Protein AF-A0A965GVI3-F1 (afdb_monomer_lite)

pLDDT: mean 86.24, std 13.62, range [35.44, 97.12]

Radius of gyration: 27.3 Å; chains: 1; bounding box: 70×67×68 Å

Sequence (326 aa):
DLDKERQERFWHYLGGELKSREVLLSQQGVSSISESSTLKRMLVLADELPAIIASHPLALPTLEAIAARGRSLGVHLIATSQSLSGIPRALITNLTLRFAIGVTDPGDLISLVPTMRATSATGSRALAIWGSNTAWFDFPMIKELPNLDQEKGSPQKVLAWTDGLPVKVAFDNETLGIIDIPSEQRFEKFNISRMVGSSLLIVGASQSGKSFATQLLKQVQPDQLVLDCPTVNELELAFQSSQTVWCSMPSNVLLPLAIQRKFENIIYLRQSNFEQHLAAGLPKGSWTEKLTPGRGWYRGLAIQLARPRQIQHVNTEVNALQQLVR

Structure (mmCIF, N/CA/C/O backbone):
data_AF-A0A965GVI3-F1
#
_entry.id   AF-A0A965GVI3-F1
#
loop_
_atom_site.group_PDB
_atom_site.id
_atom_site.type_symbol
_atom_site.label_atom_id
_atom_site.label_alt_id
_atom_site.label_comp_id
_atom_site.label_asym_id
_atom_site.label_entity_id
_atom_site.label_seq_id
_atom_site.pdbx_PDB_ins_code
_atom_site.Cartn_x
_atom_site.Cartn_y
_atom_site.Cartn_z
_atom_site.occupancy
_atom_site.B_iso_or_equiv
_atom_site.auth_seq_id
_atom_site.auth_comp_id
_atom_site.auth_asym_id
_atom_site.auth_atom_id
_atom_site.pdbx_PDB_model_num
ATOM 1 N N . ASP A 1 1 ? 8.459 15.891 -4.622 1.00 46.09 1 ASP A N 1
ATOM 2 C CA . ASP A 1 1 ? 8.627 14.839 -3.610 1.00 46.09 1 ASP A CA 1
ATOM 3 C C . ASP A 1 1 ? 7.280 14.301 -3.180 1.00 46.09 1 ASP A C 1
ATOM 5 O O . ASP A 1 1 ? 6.423 15.079 -2.771 1.00 46.09 1 ASP A O 1
ATOM 9 N N . LEU A 1 2 ? 7.070 12.995 -3.328 1.00 58.69 2 LEU A N 1
ATOM 10 C CA . LEU A 1 2 ? 5.938 12.325 -2.692 1.00 58.69 2 LEU A CA 1
ATOM 11 C C . LEU A 1 2 ? 6.267 12.196 -1.201 1.00 58.69 2 LEU A C 1
ATOM 13 O O . LEU A 1 2 ? 7.362 11.747 -0.863 1.00 58.69 2 LEU A O 1
ATOM 17 N N . ASP A 1 3 ? 5.343 12.583 -0.319 1.00 68.38 3 ASP A N 1
ATOM 18 C CA . ASP A 1 3 ? 5.465 12.242 1.099 1.00 68.38 3 ASP A CA 1
ATOM 19 C C . ASP A 1 3 ? 5.533 10.705 1.275 1.00 68.38 3 ASP A C 1
ATOM 21 O O . ASP A 1 3 ? 5.141 9.941 0.388 1.00 68.38 3 ASP A O 1
ATOM 25 N N . LYS A 1 4 ? 6.084 10.227 2.398 1.00 68.81 4 LYS A N 1
ATOM 26 C CA . LYS A 1 4 ? 6.328 8.785 2.605 1.00 68.81 4 LYS A CA 1
ATOM 27 C C . LYS A 1 4 ? 5.055 7.934 2.481 1.00 68.81 4 LYS A C 1
ATOM 29 O O . LYS A 1 4 ? 5.112 6.836 1.939 1.00 68.81 4 LYS A O 1
ATOM 34 N N . GLU A 1 5 ? 3.915 8.455 2.940 1.00 71.31 5 GLU A N 1
ATOM 35 C CA . GLU A 1 5 ? 2.618 7.764 2.895 1.00 71.31 5 GLU A CA 1
ATOM 36 C C . GLU A 1 5 ? 2.125 7.610 1.444 1.00 71.31 5 GLU A C 1
ATOM 38 O O . GLU A 1 5 ? 1.694 6.530 1.035 1.00 71.31 5 GLU A O 1
ATOM 43 N N . ARG A 1 6 ? 2.276 8.652 0.615 1.00 78.56 6 ARG A N 1
ATOM 44 C CA . ARG A 1 6 ? 1.986 8.595 -0.825 1.00 78.56 6 ARG A CA 1
ATOM 45 C C . ARG A 1 6 ? 2.938 7.669 -1.572 1.00 78.56 6 ARG A C 1
ATOM 47 O O . ARG A 1 6 ? 2.499 7.029 -2.523 1.00 78.56 6 ARG A O 1
ATOM 54 N N . GLN A 1 7 ? 4.208 7.577 -1.170 1.00 83.56 7 GLN A N 1
ATOM 55 C CA . GLN A 1 7 ? 5.159 6.641 -1.786 1.00 83.56 7 GLN A CA 1
ATOM 56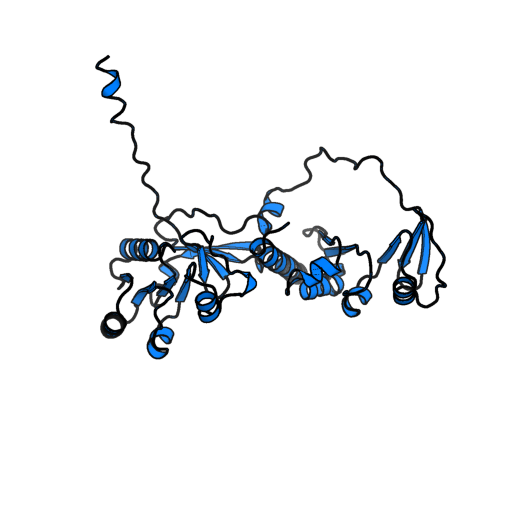 C C . GLN A 1 7 ? 4.744 5.185 -1.558 1.00 83.56 7 GLN A C 1
ATOM 58 O O . GLN A 1 7 ? 4.666 4.418 -2.516 1.00 83.56 7 GLN A O 1
ATOM 63 N N . GLU A 1 8 ? 4.434 4.804 -0.318 1.00 86.06 8 GLU A N 1
ATOM 64 C CA . GLU A 1 8 ? 3.974 3.447 0.007 1.00 86.06 8 GLU A CA 1
ATOM 65 C C . GLU A 1 8 ? 2.681 3.106 -0.751 1.00 86.06 8 GLU A C 1
ATOM 67 O O . GLU A 1 8 ? 2.608 2.080 -1.438 1.00 86.06 8 GLU A O 1
ATOM 72 N N . ARG A 1 9 ? 1.696 4.017 -0.718 1.00 87.12 9 ARG A N 1
ATOM 73 C CA . ARG A 1 9 ? 0.438 3.889 -1.470 1.00 87.12 9 ARG A CA 1
ATOM 74 C C . ARG A 1 9 ? 0.679 3.700 -2.970 1.00 87.12 9 ARG A C 1
ATOM 76 O O . ARG A 1 9 ? 0.061 2.823 -3.574 1.00 87.12 9 ARG A O 1
ATOM 83 N N . PHE A 1 10 ? 1.567 4.494 -3.569 1.00 90.06 10 PHE A N 1
ATOM 84 C CA . PHE A 1 10 ? 1.903 4.417 -4.992 1.00 90.06 10 PHE A CA 1
ATOM 85 C C . PHE A 1 10 ? 2.437 3.034 -5.383 1.00 90.06 10 PHE A C 1
ATOM 87 O O . PHE A 1 10 ? 1.994 2.467 -6.382 1.00 90.06 10 PHE A O 1
ATOM 94 N N . TRP A 1 11 ? 3.337 2.452 -4.586 1.00 92.00 11 TRP A N 1
ATOM 95 C CA . TRP A 1 11 ? 3.884 1.125 -4.882 1.00 92.00 11 TRP A CA 1
ATOM 96 C C . TRP A 1 11 ? 2.832 0.021 -4.779 1.00 92.00 11 TRP A C 1
ATOM 98 O O . TRP A 1 11 ? 2.767 -0.845 -5.655 1.00 92.00 11 TRP A O 1
ATOM 108 N N . HIS A 1 12 ? 1.962 0.074 -3.768 1.00 91.88 12 HIS A N 1
ATOM 109 C CA . HIS A 1 12 ? 0.831 -0.851 -3.675 1.00 91.88 12 HIS A CA 1
ATOM 110 C C . HIS A 1 12 ? -0.131 -0.710 -4.856 1.00 91.88 12 HIS A C 1
ATOM 112 O O . HIS A 1 12 ? -0.562 -1.723 -5.408 1.00 91.88 12 HIS A O 1
ATOM 118 N N . TYR A 1 13 ? -0.425 0.522 -5.277 1.00 92.75 13 TYR A N 1
ATOM 119 C CA . TYR A 1 13 ? -1.242 0.790 -6.458 1.00 92.75 13 TYR A CA 1
ATOM 120 C C . TYR A 1 13 ? -0.624 0.189 -7.723 1.00 92.75 13 TYR A C 1
ATOM 122 O O . TYR A 1 13 ? -1.298 -0.522 -8.467 1.00 92.75 13 TYR A O 1
ATOM 130 N N . LEU A 1 14 ? 0.669 0.429 -7.958 1.00 93.44 14 LEU A N 1
ATOM 131 C CA . LEU A 1 14 ? 1.359 -0.034 -9.160 1.00 93.44 14 LEU A CA 1
ATOM 132 C C . LEU A 1 14 ? 1.457 -1.566 -9.213 1.00 93.44 14 LEU A C 1
ATOM 134 O O . LEU A 1 14 ? 1.216 -2.165 -10.262 1.00 93.44 14 LEU A O 1
ATOM 138 N N . GLY A 1 15 ? 1.736 -2.217 -8.081 1.00 94.81 15 GLY A N 1
ATOM 139 C CA . GLY A 1 15 ? 1.671 -3.677 -7.971 1.00 94.81 15 GLY A CA 1
ATOM 140 C C . GLY A 1 15 ? 0.256 -4.222 -8.208 1.00 94.81 15 GLY A C 1
ATOM 141 O O . GLY A 1 15 ? 0.083 -5.219 -8.914 1.00 94.81 15 GLY A O 1
ATOM 142 N N . GLY A 1 16 ? -0.758 -3.535 -7.678 1.00 94.12 16 GLY A N 1
ATOM 143 C CA . GLY A 1 16 ? -2.173 -3.833 -7.896 1.00 94.12 16 GLY A CA 1
ATOM 144 C C . GLY A 1 16 ? -2.603 -3.738 -9.358 1.00 94.12 16 GLY A C 1
ATOM 145 O O . GLY A 1 16 ? -3.276 -4.631 -9.865 1.00 94.12 16 GLY A O 1
ATOM 146 N N . GLU A 1 17 ? -2.144 -2.711 -10.076 1.00 93.88 17 GLU A N 1
ATOM 147 C CA . GLU A 1 17 ? -2.400 -2.535 -11.512 1.00 93.88 17 GLU A CA 1
ATOM 148 C C . GLU A 1 17 ? -1.870 -3.715 -12.336 1.00 93.88 17 GLU A C 1
ATOM 150 O O . GLU A 1 17 ? -2.569 -4.218 -13.219 1.00 93.88 17 GLU A O 1
ATOM 155 N N . LEU A 1 18 ? -0.661 -4.209 -12.039 1.00 95.50 18 LEU A N 1
ATOM 156 C CA . LEU A 1 18 ? -0.124 -5.397 -12.712 1.00 95.50 18 LEU A CA 1
ATOM 157 C C . LEU A 1 18 ? -1.017 -6.616 -12.482 1.00 95.50 18 LEU A C 1
ATOM 159 O O . LEU A 1 18 ? -1.297 -7.358 -13.426 1.00 95.50 18 LEU A O 1
ATOM 163 N N . LYS A 1 19 ? -1.481 -6.813 -11.241 1.00 95.38 19 LYS A N 1
ATOM 164 C CA . LYS A 1 19 ? -2.344 -7.945 -10.900 1.00 95.38 19 LYS A CA 1
ATOM 165 C C . LYS A 1 19 ? -3.717 -7.836 -11.558 1.00 95.38 19 LYS A C 1
ATOM 167 O O . LYS A 1 19 ? -4.214 -8.823 -12.092 1.00 95.38 19 LYS A O 1
ATOM 172 N N . SER A 1 20 ? -4.301 -6.642 -11.561 1.00 93.31 20 SER A N 1
ATOM 173 C CA . SER A 1 20 ? -5.582 -6.351 -12.207 1.00 93.31 20 SER A CA 1
ATOM 174 C C . SER A 1 20 ? -5.534 -6.662 -13.706 1.00 93.31 20 SER A C 1
ATOM 176 O O . SER A 1 20 ? -6.391 -7.377 -14.225 1.00 93.31 20 SER A O 1
ATOM 178 N N . ARG A 1 21 ? -4.471 -6.227 -14.396 1.00 95.19 21 ARG A N 1
ATOM 179 C CA . ARG A 1 21 ? -4.256 -6.531 -15.820 1.00 95.19 21 ARG A CA 1
ATOM 180 C C . ARG A 1 21 ? -4.109 -8.022 -16.088 1.00 95.19 21 ARG A C 1
ATOM 182 O O . ARG A 1 21 ? -4.690 -8.514 -17.048 1.00 95.19 21 ARG A O 1
ATOM 189 N N . GLU A 1 22 ? -3.356 -8.737 -15.254 1.00 95.56 22 GLU A N 1
ATOM 190 C CA . GLU A 1 22 ? -3.196 -10.191 -15.369 1.00 95.56 22 GLU A CA 1
ATOM 191 C C . GLU A 1 22 ? -4.548 -10.911 -15.257 1.00 95.56 22 GLU A C 1
ATOM 193 O O . GLU A 1 22 ? -4.875 -11.754 -16.092 1.00 95.56 22 GLU A O 1
ATOM 198 N N . VAL A 1 23 ? -5.362 -10.537 -14.265 1.00 95.00 23 VAL A N 1
ATOM 199 C CA . VAL A 1 23 ? -6.708 -11.095 -14.071 1.00 95.00 23 VAL A CA 1
ATOM 200 C C . VAL A 1 23 ? -7.611 -10.780 -15.263 1.00 95.00 23 VAL A C 1
ATOM 202 O O . VAL A 1 23 ? -8.291 -11.678 -15.750 1.00 95.00 23 VAL A O 1
ATOM 205 N N . LEU A 1 24 ? -7.595 -9.545 -15.771 1.00 94.69 24 LEU A N 1
ATOM 206 C CA . LEU A 1 24 ? -8.439 -9.150 -16.899 1.00 94.69 24 LEU A CA 1
ATOM 207 C C . LEU A 1 24 ? -8.066 -9.887 -18.195 1.00 94.69 24 LEU A C 1
ATOM 209 O O . LEU A 1 24 ? -8.952 -10.356 -18.904 1.00 94.69 24 LEU A O 1
ATOM 213 N N . LEU A 1 25 ? -6.771 -10.013 -18.501 1.00 95.69 25 LEU A N 1
ATOM 214 C CA . LEU A 1 25 ? -6.312 -10.768 -19.673 1.00 95.69 25 LEU A CA 1
ATOM 215 C C . LEU A 1 25 ? -6.697 -12.249 -19.555 1.00 95.69 25 LEU A C 1
ATOM 217 O O . LEU A 1 25 ? -7.215 -12.826 -20.509 1.00 95.69 25 LEU A O 1
ATOM 221 N N . SER A 1 26 ? -6.540 -12.829 -18.361 1.00 95.88 26 SER A N 1
ATOM 222 C CA . SER A 1 26 ? -6.969 -14.200 -18.067 1.00 95.88 26 SER A CA 1
ATOM 223 C C . SER A 1 26 ? -8.480 -14.394 -18.257 1.00 95.88 26 SER A C 1
ATOM 225 O O . SER A 1 26 ? -8.900 -15.342 -18.917 1.00 95.88 26 SER A O 1
ATOM 227 N N . GLN A 1 27 ? -9.310 -13.460 -17.778 1.00 95.94 27 GLN A N 1
ATOM 228 C CA . GLN A 1 27 ? -10.767 -13.473 -17.987 1.00 95.94 27 GLN A CA 1
ATOM 229 C C . GLN A 1 27 ? -11.165 -13.353 -19.463 1.00 95.94 27 GLN A C 1
ATOM 231 O O . GLN A 1 27 ? -12.191 -13.890 -19.871 1.00 95.94 27 GLN A O 1
ATOM 236 N N . GLN A 1 28 ? -10.357 -12.659 -20.265 1.00 95.69 28 GLN A N 1
ATOM 237 C CA . GLN A 1 28 ? -10.524 -12.555 -21.715 1.00 95.69 28 GLN A CA 1
ATOM 238 C C . GLN A 1 28 ? -9.962 -13.772 -22.473 1.00 95.69 28 GLN A C 1
ATOM 240 O O . GLN A 1 28 ? -10.147 -13.859 -23.684 1.00 95.69 28 GLN A O 1
ATOM 245 N N . GLY A 1 29 ? -9.282 -14.702 -21.792 1.00 95.62 29 GLY A N 1
ATOM 246 C CA . GLY A 1 29 ? -8.646 -15.867 -22.411 1.00 95.62 29 GLY A CA 1
ATOM 247 C C . GLY A 1 29 ? -7.426 -15.534 -23.276 1.00 95.62 29 GLY A C 1
ATOM 248 O O . GLY A 1 29 ? -7.040 -16.351 -24.108 1.00 95.62 29 GLY A O 1
ATOM 249 N N . VAL A 1 30 ? -6.825 -14.353 -23.103 1.00 96.19 30 VAL A N 1
ATOM 250 C CA . VAL A 1 30 ? -5.695 -13.872 -23.915 1.00 96.19 30 VAL A CA 1
ATOM 251 C C . VAL A 1 30 ? -4.409 -13.804 -23.099 1.00 96.19 30 VAL A C 1
ATOM 253 O O . VAL A 1 30 ? -4.421 -13.608 -21.884 1.00 96.19 30 VAL A O 1
ATOM 256 N N . SER A 1 31 ? -3.269 -13.940 -23.776 1.00 92.88 31 SER A N 1
ATOM 257 C CA . SER A 1 31 ? -1.955 -13.999 -23.113 1.00 92.88 31 SER A CA 1
ATOM 258 C C . SER A 1 31 ? -1.232 -12.647 -23.034 1.00 92.88 31 SER A C 1
ATOM 260 O O . SER A 1 31 ? -0.264 -12.492 -22.287 1.00 92.88 31 SER A O 1
ATOM 262 N N . SER A 1 32 ? -1.683 -11.664 -23.819 1.00 95.00 32 SER A N 1
ATOM 263 C CA . SER A 1 32 ? -0.993 -10.391 -24.024 1.00 95.00 32 SER A CA 1
ATOM 264 C C . SER A 1 32 ? -1.961 -9.246 -24.322 1.00 95.00 32 SER A C 1
ATOM 266 O O . SER A 1 32 ? -2.975 -9.418 -24.996 1.00 95.00 32 SER A O 1
ATOM 268 N N . ILE A 1 33 ? -1.591 -8.027 -23.915 1.00 95.62 33 ILE A N 1
ATOM 269 C CA . ILE A 1 33 ? -2.315 -6.787 -24.225 1.00 95.62 33 ILE A CA 1
ATOM 270 C C . ILE A 1 33 ? -2.490 -6.557 -25.731 1.00 95.62 33 ILE A C 1
ATOM 272 O O . ILE A 1 33 ? -3.407 -5.853 -26.135 1.00 95.62 33 ILE A O 1
ATOM 276 N N . SER A 1 34 ? -1.623 -7.124 -26.577 1.00 94.56 34 SER A N 1
ATOM 277 C CA . SER A 1 34 ? -1.752 -7.022 -28.038 1.00 94.56 34 SER A CA 1
ATOM 278 C C . SER A 1 34 ? -3.061 -7.608 -28.564 1.00 94.56 34 SER A C 1
ATOM 280 O O . SER A 1 34 ? -3.512 -7.200 -29.628 1.00 94.56 34 SER A O 1
ATOM 282 N N . GLU A 1 35 ? -3.651 -8.541 -27.821 1.00 93.00 35 GLU A N 1
ATOM 283 C CA . GLU A 1 35 ? -4.904 -9.223 -28.149 1.00 93.00 35 GLU A CA 1
ATOM 284 C C . GLU A 1 35 ? -6.112 -8.585 -27.436 1.00 93.00 35 GLU A C 1
ATOM 286 O O . GLU A 1 35 ? -7.254 -8.945 -27.707 1.00 93.00 35 GLU A O 1
ATOM 291 N N . SER A 1 36 ? -5.883 -7.617 -26.539 1.00 91.12 36 SER A N 1
ATOM 292 C CA . SER A 1 36 ? -6.931 -6.952 -25.762 1.00 91.12 36 SER A CA 1
ATOM 293 C C . SER A 1 36 ? -7.268 -5.578 -26.341 1.00 91.12 36 SER A C 1
ATOM 295 O O . SER A 1 36 ? -6.403 -4.716 -26.498 1.00 91.12 36 SER A O 1
ATOM 297 N N . SER A 1 37 ? -8.550 -5.331 -26.610 1.00 87.75 37 SER A N 1
ATOM 298 C CA . SER A 1 37 ? -9.047 -4.027 -27.075 1.00 87.75 37 SER A CA 1
ATOM 299 C C . SER A 1 37 ? -9.406 -3.066 -25.932 1.00 87.75 37 SER A C 1
ATOM 301 O O . SER A 1 37 ? -9.555 -1.861 -26.158 1.00 87.75 37 SER A O 1
ATOM 303 N N . THR A 1 38 ? -9.528 -3.573 -24.701 1.00 88.94 38 THR A N 1
ATOM 304 C CA . THR A 1 38 ? -10.017 -2.812 -23.540 1.00 88.94 38 THR A CA 1
ATOM 305 C C . THR A 1 38 ? -8.893 -2.141 -22.757 1.00 88.94 38 THR A C 1
ATOM 307 O O . THR A 1 38 ? -9.077 -1.044 -22.224 1.00 88.94 38 THR A O 1
ATOM 310 N N . LEU A 1 39 ? -7.716 -2.768 -22.687 1.00 89.00 39 LEU A N 1
ATOM 311 C CA . LEU A 1 39 ? -6.577 -2.240 -21.941 1.00 89.00 39 LEU A CA 1
ATOM 312 C C . LEU A 1 39 ? -5.780 -1.219 -22.753 1.00 89.00 39 LEU A C 1
ATOM 314 O O . LEU A 1 39 ? -5.550 -1.357 -23.953 1.00 89.00 39 LEU A O 1
ATOM 318 N N . LYS A 1 40 ? -5.300 -0.183 -22.062 1.00 90.25 40 LYS A N 1
ATOM 319 C CA . LYS A 1 40 ? -4.358 0.793 -22.619 1.00 90.25 40 LYS A CA 1
ATOM 320 C C . LYS A 1 40 ? -2.954 0.525 -22.092 1.00 90.25 40 LYS A C 1
ATOM 322 O O . LYS A 1 40 ? -2.769 0.180 -20.921 1.00 90.25 40 LYS A O 1
ATOM 327 N N . ARG A 1 41 ? -1.957 0.720 -22.958 1.00 93.31 41 ARG A N 1
ATOM 328 C CA . ARG A 1 41 ? -0.546 0.638 -22.567 1.00 93.31 41 ARG A CA 1
ATOM 329 C C . ARG A 1 41 ? -0.227 1.713 -21.527 1.00 93.31 41 ARG A C 1
ATOM 331 O O . ARG A 1 41 ? -0.750 2.822 -21.605 1.00 93.31 41 ARG A O 1
ATOM 338 N N . MET A 1 42 ? 0.609 1.361 -20.560 1.00 92.75 42 MET A N 1
ATOM 339 C CA . MET A 1 42 ? 1.068 2.232 -19.484 1.00 92.75 42 MET A CA 1
ATOM 340 C C . MET A 1 42 ? 2.577 2.402 -19.590 1.00 92.75 42 MET A C 1
ATOM 342 O O . MET A 1 42 ? 3.296 1.436 -19.843 1.00 92.75 42 MET A O 1
ATOM 346 N N . LEU A 1 43 ? 3.037 3.631 -19.381 1.00 93.88 43 LEU A N 1
ATOM 347 C CA . LEU A 1 43 ? 4.447 3.968 -19.288 1.00 93.88 43 LEU A CA 1
ATOM 348 C C . LEU A 1 43 ? 4.748 4.384 -17.849 1.00 93.88 43 LEU A C 1
ATOM 350 O O . LEU A 1 43 ? 4.085 5.272 -17.317 1.00 93.88 43 LEU A O 1
ATOM 354 N N . VAL A 1 44 ? 5.727 3.736 -17.235 1.00 94.56 44 VAL A N 1
ATOM 355 C CA . VAL A 1 44 ? 6.245 4.067 -15.909 1.00 94.56 44 VAL A CA 1
ATOM 356 C C . VAL A 1 44 ? 7.598 4.723 -16.119 1.00 94.56 44 VAL A C 1
ATOM 358 O O . VAL A 1 44 ? 8.502 4.100 -16.672 1.00 94.56 44 VAL A O 1
ATOM 361 N N . LEU A 1 45 ? 7.712 5.990 -15.727 1.00 94.75 45 LEU A N 1
ATOM 362 C CA . LEU A 1 45 ? 8.944 6.766 -15.829 1.00 94.75 45 LEU A CA 1
ATOM 363 C C . LEU A 1 45 ? 9.616 6.804 -14.456 1.00 94.75 45 LEU A C 1
ATOM 365 O O . LEU A 1 45 ? 8.998 7.232 -13.483 1.00 94.75 45 LEU A O 1
ATOM 369 N N . ALA A 1 46 ? 10.861 6.350 -14.387 1.00 94.69 46 ALA A N 1
ATOM 370 C CA . ALA A 1 46 ? 11.669 6.320 -13.178 1.00 94.69 46 ALA A CA 1
ATOM 371 C C . ALA A 1 46 ? 12.935 7.152 -13.405 1.00 94.69 46 ALA A C 1
ATOM 373 O O . ALA A 1 46 ? 13.870 6.689 -14.056 1.00 94.69 46 ALA A O 1
ATOM 374 N N . ASP A 1 47 ? 12.946 8.385 -12.904 1.00 94.56 47 ASP A N 1
ATOM 375 C CA . ASP A 1 47 ? 14.130 9.241 -12.983 1.00 94.56 47 ASP A CA 1
ATOM 376 C C . ASP A 1 47 ? 15.076 8.941 -11.812 1.00 94.56 47 ASP A C 1
ATOM 378 O O . ASP A 1 47 ? 14.635 8.886 -10.665 1.00 94.56 47 ASP A O 1
ATOM 382 N N . GLU A 1 48 ? 16.353 8.707 -12.099 1.00 95.44 48 GLU A N 1
ATOM 383 C CA . GLU A 1 48 ? 17.367 8.243 -11.145 1.00 95.44 48 GLU A CA 1
ATOM 384 C C . GLU A 1 48 ? 16.968 6.946 -10.411 1.00 95.44 48 GLU A C 1
ATOM 386 O O . GLU A 1 48 ? 16.679 6.901 -9.210 1.00 95.44 48 GLU A O 1
ATOM 391 N N . LEU A 1 49 ? 16.972 5.843 -11.160 1.00 95.94 49 LEU A N 1
ATOM 392 C CA . LEU A 1 49 ? 16.548 4.519 -10.704 1.00 95.94 49 LEU A CA 1
ATOM 393 C C . LEU A 1 49 ? 17.194 4.044 -9.381 1.00 95.94 49 LEU A C 1
ATOM 395 O O . LEU A 1 49 ? 16.447 3.540 -8.538 1.00 95.94 49 LEU A O 1
ATOM 399 N N . PRO A 1 50 ? 18.512 4.203 -9.129 1.00 95.06 50 PRO A N 1
ATOM 400 C CA . PRO A 1 50 ? 19.118 3.864 -7.840 1.00 95.06 50 PRO A CA 1
ATOM 401 C C . PRO A 1 50 ? 18.482 4.600 -6.656 1.00 95.06 50 PRO A C 1
ATOM 403 O O . PRO A 1 50 ? 18.221 3.988 -5.618 1.00 95.06 50 PRO A O 1
ATOM 406 N N . ALA A 1 51 ? 18.183 5.895 -6.809 1.00 94.31 51 ALA A N 1
ATOM 407 C CA . ALA A 1 51 ? 17.545 6.686 -5.759 1.00 94.31 51 ALA A CA 1
ATOM 408 C C . ALA A 1 51 ? 16.119 6.188 -5.487 1.00 94.31 51 ALA A C 1
ATOM 410 O O . ALA A 1 51 ? 15.718 6.050 -4.330 1.00 94.31 51 ALA A O 1
ATOM 411 N N . ILE A 1 52 ? 15.372 5.838 -6.538 1.00 94.12 52 ILE A N 1
ATOM 412 C CA . ILE A 1 52 ? 14.029 5.255 -6.417 1.00 94.12 52 ILE A CA 1
ATOM 413 C C . ILE A 1 52 ? 14.082 3.894 -5.712 1.00 94.12 52 ILE A C 1
ATOM 415 O O . ILE A 1 52 ? 13.292 3.655 -4.798 1.00 94.12 52 ILE A O 1
ATOM 419 N N . ILE A 1 53 ? 15.018 3.018 -6.081 1.00 95.25 53 ILE A N 1
ATOM 420 C CA . ILE A 1 53 ? 15.206 1.709 -5.434 1.00 95.25 53 ILE A CA 1
ATOM 421 C C . ILE A 1 53 ? 15.516 1.878 -3.942 1.00 95.25 53 ILE A C 1
ATOM 423 O O . ILE A 1 53 ? 14.948 1.168 -3.113 1.00 95.25 53 ILE A O 1
ATOM 427 N N . ALA A 1 54 ? 16.371 2.840 -3.591 1.00 92.19 54 ALA A N 1
ATOM 428 C CA . ALA A 1 54 ? 16.727 3.130 -2.205 1.00 92.19 54 ALA A CA 1
ATOM 429 C C . ALA A 1 54 ? 15.601 3.823 -1.415 1.00 92.19 54 ALA A C 1
ATOM 431 O O . ALA A 1 54 ? 15.594 3.765 -0.185 1.00 92.19 54 ALA A O 1
ATOM 432 N N . SER A 1 55 ? 14.649 4.472 -2.096 1.00 90.12 55 SER A N 1
ATOM 433 C CA . SER A 1 55 ? 13.599 5.269 -1.449 1.00 90.12 55 SER A CA 1
ATOM 434 C C . SER A 1 55 ? 12.583 4.433 -0.666 1.00 90.12 55 SER A C 1
ATOM 436 O O . SER A 1 55 ? 12.101 4.880 0.376 1.00 90.12 55 SER A O 1
ATOM 438 N N . HIS A 1 56 ? 12.250 3.225 -1.141 1.00 90.94 56 HIS A N 1
ATOM 439 C CA . HIS A 1 56 ? 11.179 2.422 -0.554 1.00 90.94 56 HIS A CA 1
ATOM 440 C C . HIS A 1 56 ? 11.385 0.906 -0.751 1.00 90.94 56 HIS A C 1
ATOM 442 O O . HIS A 1 56 ? 11.662 0.476 -1.870 1.00 90.94 56 HIS A O 1
ATOM 448 N N . PRO A 1 57 ? 11.140 0.052 0.268 1.00 90.88 57 PRO A N 1
ATOM 449 C CA . PRO A 1 57 ? 11.323 -1.404 0.156 1.00 90.88 57 PRO A CA 1
ATOM 450 C C . PRO A 1 57 ? 10.483 -2.084 -0.936 1.00 90.88 57 PRO A C 1
ATOM 452 O O . PRO A 1 57 ? 10.884 -3.103 -1.488 1.00 90.88 57 PRO A O 1
ATOM 455 N N . LEU A 1 58 ? 9.313 -1.520 -1.256 1.00 92.81 58 LEU A N 1
ATOM 456 C CA . LEU A 1 58 ? 8.432 -2.033 -2.316 1.00 92.81 58 LEU A CA 1
ATOM 457 C C . LEU A 1 58 ? 8.872 -1.632 -3.734 1.00 92.81 58 LEU A C 1
ATOM 459 O O . LEU A 1 58 ? 8.344 -2.188 -4.699 1.00 92.81 58 LEU A O 1
ATOM 463 N N . ALA A 1 59 ? 9.818 -0.696 -3.880 1.00 94.94 59 ALA A N 1
ATOM 464 C CA . ALA A 1 59 ? 10.226 -0.171 -5.180 1.00 94.94 59 ALA A CA 1
ATOM 465 C C . ALA A 1 59 ? 10.855 -1.259 -6.056 1.00 94.94 59 ALA A C 1
ATOM 467 O O . ALA A 1 59 ? 10.350 -1.550 -7.140 1.00 94.94 59 ALA A O 1
ATOM 468 N N . LEU A 1 60 ? 11.920 -1.905 -5.568 1.00 95.94 60 LEU A N 1
ATOM 469 C CA . LEU A 1 60 ? 12.655 -2.912 -6.336 1.00 95.94 60 LEU A CA 1
ATOM 470 C C . LEU A 1 60 ? 11.775 -4.103 -6.764 1.00 95.94 60 LEU A C 1
ATOM 472 O O . LEU A 1 60 ? 11.722 -4.361 -7.967 1.00 95.94 60 LEU A O 1
ATOM 476 N N . PRO A 1 61 ? 11.020 -4.777 -5.868 1.00 96.25 61 PRO A N 1
ATOM 477 C CA . PRO A 1 61 ? 10.156 -5.888 -6.275 1.00 96.25 61 PRO A CA 1
ATOM 478 C C . PRO A 1 61 ? 9.109 -5.488 -7.322 1.00 96.25 61 PRO A C 1
ATOM 480 O O . PRO A 1 61 ? 8.805 -6.260 -8.233 1.00 96.25 61 PRO A O 1
ATOM 483 N N . THR A 1 62 ? 8.561 -4.271 -7.222 1.00 96.31 62 THR A N 1
ATOM 484 C CA . THR A 1 62 ? 7.571 -3.771 -8.187 1.00 96.31 62 THR A CA 1
ATOM 485 C C . THR A 1 62 ? 8.218 -3.494 -9.542 1.00 96.31 62 THR A C 1
ATOM 487 O O . THR A 1 62 ? 7.689 -3.909 -10.571 1.00 96.31 62 THR A O 1
ATOM 490 N N . LEU A 1 63 ? 9.381 -2.841 -9.562 1.00 97.12 63 LEU A N 1
ATOM 491 C CA . LEU A 1 63 ? 10.130 -2.551 -10.787 1.00 97.12 63 LEU A CA 1
ATOM 492 C C . LEU A 1 63 ? 10.603 -3.833 -11.485 1.00 97.12 63 LEU A C 1
ATOM 494 O O . LEU A 1 63 ? 10.476 -3.937 -12.704 1.00 97.12 63 LEU A O 1
ATOM 498 N N . GLU A 1 64 ? 11.066 -4.835 -10.735 1.00 96.25 64 GLU A N 1
ATOM 499 C CA . GLU A 1 64 ? 11.403 -6.160 -11.273 1.00 96.25 64 GLU A CA 1
ATOM 500 C C . GLU A 1 64 ? 10.179 -6.859 -11.870 1.00 96.25 64 GLU A C 1
ATOM 502 O O . GLU A 1 64 ? 10.261 -7.415 -12.966 1.00 96.25 64 GLU A O 1
ATOM 507 N N . ALA A 1 65 ? 9.019 -6.782 -11.211 1.00 95.81 65 ALA A N 1
ATOM 508 C CA . ALA A 1 65 ? 7.775 -7.332 -11.742 1.00 95.81 65 ALA A CA 1
ATOM 509 C C . ALA A 1 65 ? 7.353 -6.659 -13.061 1.00 95.81 65 ALA A C 1
ATOM 511 O O . ALA A 1 65 ? 6.921 -7.352 -13.989 1.00 95.81 65 ALA A O 1
ATOM 512 N N . ILE A 1 66 ? 7.505 -5.333 -13.169 1.00 96.44 66 ILE A N 1
ATOM 513 C CA . ILE A 1 66 ? 7.261 -4.592 -14.416 1.00 96.44 66 ILE A CA 1
ATOM 514 C C . ILE A 1 66 ? 8.258 -5.025 -15.486 1.00 96.44 66 ILE A C 1
ATOM 516 O O . ILE A 1 66 ? 7.854 -5.332 -16.602 1.00 96.44 66 ILE A O 1
ATOM 520 N N . ALA A 1 67 ? 9.548 -5.086 -15.167 1.00 94.88 67 ALA A N 1
ATOM 521 C CA . ALA A 1 67 ? 10.569 -5.446 -16.142 1.00 94.88 67 ALA A CA 1
ATOM 522 C C . ALA A 1 67 ? 10.381 -6.885 -16.664 1.00 94.88 67 ALA A C 1
ATOM 524 O O . ALA A 1 67 ? 10.519 -7.127 -17.860 1.00 94.88 67 ALA A O 1
ATOM 525 N N . ALA A 1 68 ? 9.998 -7.827 -15.796 1.00 93.81 68 ALA A N 1
ATOM 526 C CA . ALA A 1 68 ? 9.823 -9.233 -16.156 1.00 93.81 68 ALA A CA 1
ATOM 527 C C . ALA A 1 68 ? 8.509 -9.527 -16.905 1.00 93.81 68 ALA A C 1
ATOM 529 O O . ALA A 1 68 ? 8.505 -10.290 -17.869 1.00 93.81 68 ALA A O 1
ATOM 530 N N . ARG A 1 69 ? 7.375 -8.958 -16.467 1.00 94.19 69 ARG A N 1
ATOM 531 C CA . ARG A 1 69 ? 6.033 -9.298 -16.999 1.00 94.19 69 ARG A CA 1
ATOM 532 C C . ARG A 1 69 ? 5.353 -8.166 -17.764 1.00 94.19 69 ARG A C 1
ATOM 534 O O . ARG A 1 69 ? 4.333 -8.383 -18.419 1.00 94.19 69 ARG A O 1
ATOM 541 N N . GLY A 1 70 ? 5.901 -6.957 -17.708 1.00 93.06 70 GLY A N 1
ATOM 542 C CA . GLY A 1 70 ? 5.274 -5.747 -18.230 1.00 93.06 70 GLY A CA 1
ATOM 543 C C . GLY A 1 70 ? 4.975 -5.800 -19.725 1.00 93.06 70 GLY A C 1
ATOM 544 O O . GLY A 1 70 ? 3.948 -5.279 -20.145 1.00 93.06 70 GLY A O 1
ATOM 545 N N . ARG A 1 71 ? 5.781 -6.510 -20.529 1.00 93.31 71 ARG A N 1
ATOM 546 C CA . ARG A 1 71 ? 5.540 -6.666 -21.976 1.00 93.31 71 ARG A CA 1
ATOM 547 C C . ARG A 1 71 ? 4.150 -7.233 -22.277 1.00 93.31 71 ARG A C 1
ATOM 549 O O . ARG A 1 71 ? 3.414 -6.623 -23.048 1.00 93.31 71 ARG A O 1
ATOM 556 N N . SER A 1 72 ? 3.795 -8.365 -21.671 1.00 94.75 72 SER A N 1
ATOM 557 C CA . SER A 1 72 ? 2.493 -9.009 -21.890 1.00 94.75 72 SER A CA 1
ATOM 558 C C . SER A 1 72 ? 1.357 -8.200 -21.267 1.00 94.75 72 SER A C 1
ATOM 560 O O . SER A 1 72 ? 0.279 -8.106 -21.840 1.00 94.75 72 SER A O 1
ATOM 562 N N . LEU A 1 73 ? 1.609 -7.535 -20.137 1.00 96.50 73 LEU A N 1
ATOM 563 C CA . LEU A 1 73 ? 0.622 -6.685 -19.462 1.00 96.50 73 LEU A CA 1
ATOM 564 C C . LEU A 1 73 ? 0.470 -5.292 -20.105 1.00 96.50 73 LEU A C 1
ATOM 566 O O . LEU A 1 73 ? -0.410 -4.524 -19.718 1.00 96.50 73 LEU A O 1
ATOM 570 N N . GLY A 1 74 ? 1.328 -4.924 -21.059 1.00 95.94 74 GLY A N 1
ATOM 571 C CA . GLY A 1 74 ? 1.381 -3.583 -21.641 1.00 95.94 74 GLY A CA 1
ATOM 572 C C . GLY A 1 74 ? 1.802 -2.484 -20.673 1.00 95.94 74 GLY A C 1
ATOM 573 O O . GLY A 1 74 ? 1.291 -1.368 -20.774 1.00 95.94 74 GLY A O 1
ATOM 574 N N . VAL A 1 75 ? 2.673 -2.801 -19.719 1.00 96.88 75 VAL A N 1
ATOM 575 C CA . VAL A 1 75 ? 3.306 -1.852 -18.798 1.00 96.88 75 VAL A CA 1
ATOM 576 C C . VAL A 1 75 ? 4.789 -1.773 -19.147 1.00 96.88 75 VAL A C 1
ATOM 578 O O . VAL A 1 75 ? 5.496 -2.776 -19.104 1.00 96.88 75 VAL A O 1
ATOM 581 N N . HIS A 1 76 ? 5.262 -0.590 -19.518 1.00 95.62 76 HIS A N 1
ATOM 582 C CA . HIS A 1 76 ? 6.631 -0.365 -19.970 1.00 95.62 76 HIS A CA 1
ATOM 583 C C . HIS A 1 76 ? 7.364 0.533 -18.976 1.00 95.62 76 HIS A C 1
ATOM 585 O O . HIS A 1 76 ? 6.868 1.605 -18.642 1.00 95.62 76 HIS A O 1
ATOM 591 N N . LEU A 1 77 ? 8.537 0.103 -18.517 1.00 96.44 77 LEU A N 1
ATOM 592 C CA . LEU A 1 77 ? 9.413 0.897 -17.660 1.00 96.44 77 LEU A CA 1
ATOM 593 C C . LEU A 1 77 ? 10.432 1.644 -18.525 1.00 96.44 77 LEU A C 1
ATOM 595 O O . LEU A 1 77 ? 11.173 1.017 -19.281 1.00 96.44 77 LEU A O 1
ATOM 599 N N . ILE A 1 78 ? 10.485 2.967 -18.388 1.00 96.31 78 ILE A N 1
ATOM 600 C CA . ILE A 1 78 ? 11.626 3.781 -18.808 1.00 96.31 78 ILE A CA 1
ATOM 601 C C . ILE A 1 78 ? 12.292 4.277 -17.540 1.00 96.31 78 ILE A C 1
ATOM 603 O O . ILE A 1 78 ? 11.648 4.900 -16.698 1.00 96.31 78 ILE A O 1
ATOM 607 N N . ALA A 1 79 ? 13.580 3.999 -17.423 1.00 96.12 79 ALA A N 1
ATOM 608 C CA . ALA A 1 79 ? 14.372 4.405 -16.285 1.00 96.12 79 ALA A CA 1
ATOM 609 C C . ALA A 1 79 ? 15.610 5.167 -16.752 1.00 96.12 79 ALA A C 1
ATOM 611 O O . ALA A 1 79 ? 16.203 4.818 -17.775 1.00 96.12 79 ALA A O 1
ATOM 612 N N . THR A 1 80 ? 15.994 6.185 -15.995 1.00 95.00 80 THR A N 1
ATOM 613 C CA . THR A 1 80 ? 17.259 6.903 -16.161 1.00 95.00 80 THR A CA 1
ATOM 614 C C . THR A 1 80 ? 18.168 6.580 -14.979 1.00 95.00 80 THR A C 1
ATOM 616 O O . THR A 1 80 ? 17.706 6.201 -13.899 1.00 95.00 80 THR A O 1
ATOM 619 N N . SER A 1 81 ? 19.474 6.712 -15.178 1.00 93.81 81 SER A N 1
ATOM 620 C CA . SER A 1 81 ? 20.426 6.794 -14.078 1.00 93.81 81 SER A CA 1
ATOM 621 C C . SER A 1 81 ? 21.740 7.384 -14.561 1.00 93.81 81 SER A C 1
ATOM 623 O O . SER A 1 81 ? 22.082 7.271 -15.740 1.00 93.81 81 SER A O 1
ATOM 625 N N . GLN A 1 82 ? 22.474 7.990 -13.634 1.00 91.06 82 GLN A N 1
ATOM 626 C CA . GLN A 1 82 ? 23.845 8.440 -13.851 1.00 91.06 82 GLN A CA 1
ATOM 627 C C . GLN A 1 82 ? 24.863 7.294 -13.792 1.00 91.06 82 GLN A C 1
ATOM 629 O O . GLN A 1 82 ? 25.931 7.411 -14.388 1.00 91.06 82 GLN A O 1
ATOM 634 N N . SER A 1 83 ? 24.554 6.197 -13.089 1.00 89.06 83 SER A N 1
ATOM 635 C CA . SER A 1 83 ? 25.430 5.027 -12.980 1.00 89.06 83 SER A CA 1
ATOM 636 C C . SER A 1 83 ? 24.636 3.741 -12.759 1.00 89.06 83 SER A C 1
ATOM 638 O O . SER A 1 83 ? 23.554 3.751 -12.182 1.00 89.06 83 SER A O 1
ATOM 640 N N . LEU A 1 84 ? 25.181 2.592 -13.161 1.00 90.88 84 LEU A N 1
ATOM 641 C CA . LEU A 1 84 ? 24.558 1.297 -12.857 1.00 90.88 84 LEU A CA 1
ATOM 642 C C . LEU A 1 84 ? 24.756 0.858 -11.403 1.00 90.88 84 LEU A C 1
ATOM 644 O O . LEU A 1 84 ? 24.145 -0.123 -10.966 1.00 90.88 84 LEU A O 1
ATOM 648 N N . SER A 1 85 ? 25.598 1.564 -10.647 1.00 91.69 85 SER A N 1
ATOM 649 C CA . SER A 1 85 ? 25.809 1.298 -9.228 1.00 91.69 85 SER A CA 1
ATOM 650 C C . SER A 1 85 ? 24.491 1.360 -8.448 1.00 91.69 85 SER A C 1
ATOM 652 O O . SER A 1 85 ? 23.706 2.296 -8.576 1.00 91.69 85 SER A O 1
ATOM 654 N N . GLY A 1 86 ? 24.232 0.336 -7.633 1.00 90.75 86 GLY A N 1
ATOM 655 C CA . GLY A 1 86 ? 22.991 0.219 -6.860 1.00 90.75 86 GLY A CA 1
ATOM 656 C C . GLY A 1 86 ? 21.796 -0.357 -7.629 1.00 90.75 86 GLY A C 1
ATOM 657 O O . GLY A 1 86 ? 20.746 -0.565 -7.022 1.00 90.75 86 GLY A O 1
ATOM 658 N N . ILE A 1 87 ? 21.938 -0.682 -8.920 1.00 95.19 87 ILE A N 1
ATOM 659 C CA . ILE A 1 87 ? 20.894 -1.353 -9.706 1.00 95.19 87 ILE A CA 1
ATOM 660 C C . ILE A 1 87 ? 21.175 -2.865 -9.745 1.00 95.19 87 ILE A C 1
ATOM 662 O O . ILE A 1 87 ? 22.210 -3.291 -10.266 1.00 95.19 87 ILE A O 1
ATOM 666 N N . PRO A 1 88 ? 20.270 -3.721 -9.237 1.00 94.94 88 PRO A N 1
ATOM 667 C CA . PRO A 1 88 ? 20.471 -5.165 -9.270 1.00 94.94 88 PRO A CA 1
ATOM 668 C C . PRO A 1 88 ? 20.583 -5.713 -10.694 1.00 94.94 88 PRO A C 1
ATOM 670 O O . PRO A 1 88 ? 19.807 -5.359 -11.586 1.00 94.94 88 PRO A O 1
ATOM 673 N N . ARG A 1 89 ? 21.504 -6.663 -10.897 1.00 90.88 89 ARG A N 1
ATOM 674 C CA . ARG A 1 89 ? 21.733 -7.295 -12.208 1.00 90.88 89 ARG A CA 1
ATOM 675 C C . ARG A 1 89 ? 20.459 -7.914 -12.792 1.00 90.88 89 ARG A C 1
ATOM 677 O O . ARG A 1 89 ? 20.252 -7.811 -13.996 1.00 90.88 89 ARG A O 1
ATOM 684 N N . ALA A 1 90 ? 19.606 -8.502 -11.951 1.00 90.56 90 ALA A N 1
ATOM 685 C CA . ALA A 1 90 ? 18.328 -9.092 -12.359 1.00 90.56 90 ALA A CA 1
ATOM 686 C C . ALA A 1 90 ? 17.370 -8.069 -12.998 1.00 90.56 90 ALA A C 1
ATOM 688 O O . ALA A 1 90 ? 16.669 -8.382 -13.964 1.00 90.56 90 ALA A O 1
ATOM 689 N N . LEU A 1 91 ? 17.373 -6.824 -12.513 1.00 94.19 91 LEU A N 1
ATOM 690 C CA . LEU A 1 91 ? 16.602 -5.746 -13.121 1.00 94.19 91 LEU A CA 1
ATOM 691 C C . LEU A 1 91 ? 17.227 -5.327 -14.457 1.00 94.19 91 LEU A C 1
ATOM 693 O O . LEU A 1 91 ? 16.534 -5.290 -15.472 1.00 94.19 91 LEU A O 1
ATOM 697 N N . ILE A 1 92 ? 18.550 -5.120 -14.489 1.00 91.62 92 ILE A N 1
ATOM 698 C CA . ILE A 1 92 ? 19.291 -4.730 -15.704 1.00 91.62 92 ILE A CA 1
ATOM 699 C C . ILE A 1 92 ? 19.062 -5.736 -16.841 1.00 91.62 92 ILE A C 1
ATOM 701 O O . ILE A 1 92 ? 18.864 -5.335 -17.990 1.00 91.62 92 ILE A O 1
ATOM 705 N N . THR A 1 93 ? 19.046 -7.042 -16.557 1.00 90.31 93 THR A N 1
ATOM 706 C CA . THR A 1 93 ? 18.829 -8.080 -17.582 1.00 90.31 93 THR A CA 1
ATOM 707 C C . THR A 1 93 ? 17.460 -8.011 -18.251 1.00 90.31 93 THR A C 1
ATOM 709 O O . THR A 1 93 ? 17.345 -8.414 -19.404 1.00 90.31 93 THR A O 1
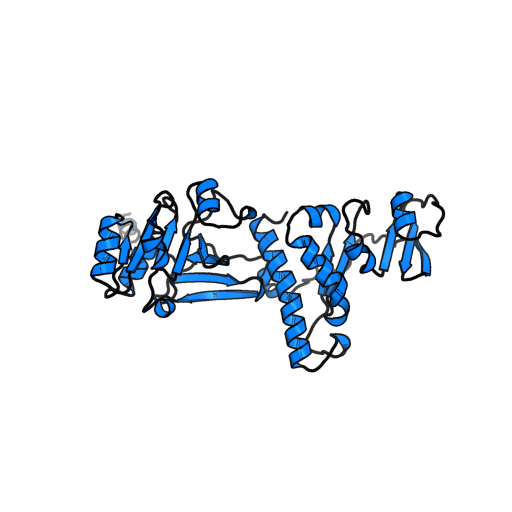ATOM 712 N N . ASN A 1 94 ? 16.448 -7.469 -17.571 1.00 92.00 94 ASN A N 1
ATOM 713 C CA . ASN A 1 94 ? 15.100 -7.308 -18.119 1.00 92.00 94 ASN A CA 1
ATOM 714 C C . ASN A 1 94 ? 14.891 -5.952 -18.827 1.00 92.00 94 ASN A C 1
ATOM 716 O O . ASN A 1 94 ? 13.892 -5.759 -19.516 1.00 92.00 94 ASN A O 1
ATOM 720 N N . LEU A 1 95 ? 15.848 -5.023 -18.723 1.00 92.69 95 LEU A N 1
ATOM 721 C CA . LEU A 1 95 ? 15.870 -3.778 -19.495 1.00 92.69 95 LEU A CA 1
ATOM 722 C C . LEU A 1 95 ? 16.508 -4.038 -20.866 1.00 92.69 95 LEU A C 1
ATOM 724 O O . LEU A 1 95 ? 17.726 -3.945 -21.037 1.00 92.69 95 LEU A O 1
ATOM 728 N N . THR A 1 96 ? 15.680 -4.420 -21.840 1.00 91.12 96 THR A N 1
ATOM 729 C CA . THR A 1 96 ? 16.131 -4.937 -23.147 1.00 91.12 96 THR A CA 1
ATOM 730 C C . THR A 1 96 ? 16.593 -3.870 -24.135 1.00 91.12 96 THR A C 1
ATOM 732 O O . THR A 1 96 ? 17.331 -4.190 -25.064 1.00 91.12 96 THR A O 1
ATOM 735 N N . LEU A 1 97 ? 16.136 -2.628 -23.965 1.00 93.62 97 LEU A N 1
ATOM 736 C CA . LEU A 1 97 ? 16.548 -1.475 -24.761 1.00 93.62 97 LEU A CA 1
ATOM 737 C C . LEU A 1 97 ? 17.247 -0.488 -23.836 1.00 93.62 97 LEU A C 1
ATOM 739 O O . LEU A 1 97 ? 16.681 -0.093 -22.817 1.00 93.62 97 LEU A O 1
ATOM 743 N N . ARG A 1 98 ? 18.478 -0.116 -24.178 1.00 92.25 98 ARG A N 1
ATOM 744 C CA . ARG A 1 98 ? 19.316 0.740 -23.337 1.00 92.25 98 ARG A CA 1
ATOM 745 C C . ARG A 1 98 ? 19.934 1.844 -24.172 1.00 92.25 98 ARG A C 1
ATOM 747 O O . ARG A 1 98 ? 20.295 1.622 -25.327 1.00 92.25 98 ARG A O 1
ATOM 754 N N . PHE A 1 99 ? 20.074 3.009 -23.558 1.00 91.25 99 PHE A N 1
ATOM 755 C CA . PHE A 1 99 ? 20.710 4.171 -24.157 1.00 91.25 99 PHE A CA 1
ATOM 756 C C . PHE A 1 99 ? 21.816 4.649 -23.224 1.00 91.25 99 PHE A C 1
ATOM 758 O O . PHE A 1 99 ? 21.539 4.983 -22.076 1.00 91.25 99 PHE A O 1
ATOM 765 N N . ALA A 1 100 ? 23.054 4.674 -23.710 1.00 89.38 100 ALA A N 1
ATOM 766 C CA . ALA A 1 100 ? 24.153 5.358 -23.038 1.00 89.38 100 ALA A CA 1
ATOM 767 C C . ALA A 1 100 ? 24.321 6.725 -23.706 1.00 89.38 100 ALA A C 1
ATOM 769 O O . ALA A 1 100 ? 24.596 6.792 -24.903 1.00 89.38 100 ALA A O 1
ATOM 770 N N . ILE A 1 101 ? 24.069 7.805 -22.968 1.00 86.81 101 ILE A N 1
ATOM 771 C CA . ILE A 1 101 ? 24.020 9.171 -23.502 1.00 86.81 101 ILE A CA 1
ATOM 772 C C . ILE A 1 101 ? 25.182 9.966 -22.908 1.00 86.81 101 ILE A C 1
ATOM 774 O O . ILE A 1 101 ? 25.378 9.958 -21.694 1.00 86.81 101 ILE A O 1
ATOM 778 N N . GLY A 1 102 ? 25.934 10.672 -23.754 1.00 82.81 102 GLY A N 1
ATOM 779 C CA . GLY A 1 102 ? 27.052 11.502 -23.310 1.00 82.81 102 GLY A CA 1
ATOM 780 C C . GLY A 1 102 ? 28.229 10.684 -22.769 1.00 82.81 102 GLY A C 1
ATOM 781 O O . GLY A 1 102 ? 28.497 9.571 -23.221 1.00 82.81 102 GLY A O 1
ATOM 782 N N . VAL A 1 103 ? 28.964 11.251 -21.809 1.00 76.25 103 VAL A N 1
ATOM 783 C CA . VAL A 1 103 ? 30.148 10.610 -21.218 1.00 76.25 103 VAL A CA 1
ATOM 784 C C . VAL A 1 103 ? 29.701 9.584 -20.179 1.00 76.25 103 VAL A C 1
ATOM 786 O O . VAL A 1 103 ? 29.285 9.947 -19.085 1.00 76.25 103 VAL A O 1
ATOM 789 N N . THR A 1 104 ? 29.782 8.301 -20.527 1.00 75.19 104 THR A N 1
ATOM 790 C CA . THR A 1 104 ? 29.464 7.191 -19.618 1.00 75.19 104 THR A CA 1
ATOM 791 C C . THR A 1 104 ? 30.737 6.623 -18.992 1.00 75.19 104 THR A C 1
ATOM 793 O O . THR A 1 104 ? 31.773 6.541 -19.658 1.00 75.19 104 THR A O 1
ATOM 796 N N . ASP A 1 105 ? 30.655 6.207 -17.727 1.00 82.50 105 ASP A N 1
ATOM 797 C CA . ASP A 1 105 ? 31.748 5.514 -17.048 1.00 82.50 105 ASP A CA 1
ATOM 798 C C . ASP A 1 105 ? 32.156 4.229 -17.810 1.00 82.50 105 ASP A C 1
ATOM 800 O O . ASP A 1 105 ? 31.284 3.456 -18.230 1.00 82.50 105 ASP A O 1
ATOM 804 N N . PRO A 1 106 ? 33.464 3.965 -18.011 1.00 82.12 106 PRO A N 1
ATOM 805 C CA . PRO A 1 106 ? 33.926 2.766 -18.706 1.00 82.12 106 PRO A CA 1
ATOM 806 C C . PRO A 1 106 ? 33.443 1.449 -18.085 1.00 82.12 106 PRO A C 1
ATOM 808 O O . PRO A 1 106 ? 33.166 0.504 -18.824 1.00 82.12 106 PRO A O 1
ATOM 811 N N . GLY A 1 107 ? 33.332 1.364 -16.757 1.00 84.62 107 GLY A N 1
ATOM 812 C CA . GLY A 1 107 ? 32.862 0.166 -16.058 1.00 84.62 107 GLY A CA 1
ATOM 813 C C . GLY A 1 107 ? 31.384 -0.113 -16.322 1.00 84.62 107 GLY A C 1
ATOM 814 O O . GLY A 1 107 ? 31.003 -1.259 -16.593 1.00 84.62 107 GLY A O 1
ATOM 815 N N . ASP A 1 108 ? 30.566 0.937 -16.335 1.00 86.88 108 ASP A N 1
ATOM 816 C CA . ASP A 1 108 ? 29.149 0.842 -16.688 1.00 86.88 108 ASP A CA 1
ATOM 817 C C . ASP A 1 108 ? 28.970 0.451 -18.161 1.00 86.88 108 ASP A C 1
ATOM 819 O O . ASP A 1 108 ? 28.202 -0.464 -18.471 1.00 86.88 108 ASP A O 1
ATOM 823 N N . LEU A 1 109 ? 29.743 1.044 -19.078 1.00 83.75 109 LEU A N 1
ATOM 824 C CA . LEU A 1 109 ? 29.720 0.667 -20.497 1.00 83.75 109 LEU A CA 1
ATOM 825 C C . LEU A 1 109 ? 30.093 -0.799 -20.722 1.00 83.75 109 LEU A C 1
ATOM 827 O O . LEU A 1 109 ? 29.383 -1.491 -21.450 1.00 83.75 109 LEU A O 1
ATOM 831 N N . ILE A 1 110 ? 31.160 -1.291 -20.086 1.00 85.12 110 ILE A N 1
ATOM 832 C CA . ILE A 1 110 ? 31.576 -2.702 -20.180 1.00 85.12 110 ILE A CA 1
ATOM 833 C C . ILE A 1 110 ? 30.481 -3.621 -19.628 1.00 85.12 110 ILE A C 1
ATOM 835 O O . ILE A 1 110 ? 30.218 -4.688 -20.185 1.00 85.12 110 ILE A O 1
ATOM 839 N N . SER A 1 111 ? 29.802 -3.204 -18.559 1.00 84.56 111 SER A N 1
ATOM 840 C CA . SER A 1 111 ? 28.700 -3.969 -17.970 1.00 84.56 111 SER A CA 1
ATOM 841 C C . SER A 1 111 ? 27.488 -4.070 -18.902 1.00 84.56 111 SER A C 1
ATOM 843 O O . SER A 1 111 ? 26.794 -5.092 -18.896 1.00 84.56 111 SER A O 1
ATOM 845 N N . LEU A 1 112 ? 27.231 -3.046 -19.723 1.00 84.12 112 LEU A N 1
ATOM 846 C CA . LEU A 1 112 ? 26.152 -3.057 -20.718 1.00 84.12 112 LEU A CA 1
ATOM 847 C C . LEU A 1 112 ? 26.551 -3.739 -22.028 1.00 84.12 112 LEU A C 1
ATOM 849 O O . LEU A 1 112 ? 25.717 -4.433 -22.613 1.00 84.12 112 LEU A O 1
ATOM 853 N N . VAL A 1 113 ? 27.788 -3.535 -22.485 1.00 84.31 113 VAL A N 1
ATOM 854 C CA . VAL A 1 113 ? 28.342 -4.045 -23.747 1.00 84.31 113 VAL A CA 1
ATOM 855 C C . VAL A 1 113 ? 29.784 -4.525 -23.519 1.00 84.31 113 VAL A C 1
ATOM 857 O O . VAL A 1 113 ? 30.734 -3.775 -23.744 1.00 84.31 113 VAL A O 1
ATOM 860 N N . PRO A 1 114 ? 29.984 -5.798 -23.135 1.00 77.81 114 PRO A N 1
ATOM 861 C CA . PRO A 1 114 ? 31.309 -6.313 -22.772 1.00 77.81 114 PRO A CA 1
ATOM 862 C C . PRO A 1 114 ? 32.363 -6.244 -23.885 1.00 77.81 114 PRO A C 1
ATOM 864 O O . PRO A 1 114 ? 33.558 -6.220 -23.611 1.00 77.81 114 PRO A O 1
ATOM 867 N N . THR A 1 115 ? 31.936 -6.238 -25.150 1.00 76.12 115 THR A N 1
ATOM 868 C CA . THR A 1 115 ? 32.822 -6.209 -26.324 1.00 76.12 115 THR A CA 1
ATOM 869 C C . THR A 1 115 ? 33.236 -4.796 -26.738 1.00 76.12 115 THR A C 1
ATOM 871 O O . THR A 1 115 ? 34.078 -4.639 -27.625 1.00 76.12 115 THR A O 1
ATOM 874 N N . MET A 1 116 ? 32.660 -3.759 -26.126 1.00 70.69 116 MET A N 1
ATOM 875 C CA . MET A 1 116 ? 32.913 -2.374 -26.500 1.00 70.69 116 MET A CA 1
ATOM 876 C C . MET A 1 116 ? 34.159 -1.830 -25.798 1.00 70.69 116 MET A C 1
ATOM 878 O O . MET A 1 116 ? 34.314 -1.935 -24.585 1.00 70.69 116 MET A O 1
ATOM 882 N N . ARG A 1 117 ? 35.046 -1.194 -26.569 1.00 66.06 117 ARG A N 1
ATOM 883 C CA . ARG A 1 117 ? 36.127 -0.376 -26.007 1.00 66.06 117 ARG A CA 1
ATOM 884 C C . ARG A 1 117 ? 35.561 0.988 -25.639 1.00 66.06 117 ARG A C 1
ATOM 886 O O . ARG A 1 117 ? 34.843 1.572 -26.444 1.00 66.06 117 ARG A O 1
ATOM 893 N N . ALA A 1 118 ? 35.896 1.488 -24.452 1.00 61.34 118 ALA A N 1
ATOM 894 C CA . ALA A 1 118 ? 35.478 2.814 -24.017 1.00 61.34 118 ALA A CA 1
ATOM 895 C C . ALA A 1 118 ? 35.938 3.868 -25.039 1.00 61.34 118 ALA A C 1
ATOM 897 O O . ALA A 1 118 ? 37.132 4.068 -25.254 1.00 61.34 118 ALA A O 1
ATOM 898 N N . THR A 1 119 ? 34.981 4.517 -25.694 1.00 60.09 119 THR A N 1
ATOM 899 C CA . THR A 1 119 ? 35.216 5.663 -26.573 1.00 60.09 119 THR A CA 1
ATOM 900 C C . THR A 1 119 ? 34.593 6.885 -25.926 1.00 60.09 119 THR A C 1
ATOM 902 O O . THR A 1 119 ? 33.435 6.830 -25.516 1.00 60.09 119 THR A O 1
ATOM 905 N N . SER A 1 120 ? 35.329 7.992 -25.849 1.00 58.12 120 SER A N 1
ATOM 906 C CA . SER A 1 120 ? 34.801 9.262 -25.352 1.00 58.12 120 SER A CA 1
ATOM 907 C C . SER A 1 120 ? 33.709 9.780 -26.294 1.00 58.12 120 SER A C 1
ATOM 909 O O . SER A 1 120 ? 34.006 10.341 -27.350 1.00 58.12 120 SER A O 1
ATOM 911 N N . ALA A 1 121 ? 32.443 9.567 -25.938 1.00 60.16 121 ALA A N 1
ATOM 912 C CA . ALA A 1 121 ? 31.313 10.199 -26.604 1.00 60.16 121 ALA A CA 1
ATOM 913 C C . ALA A 1 121 ? 31.239 11.674 -26.176 1.00 60.16 121 ALA A C 1
ATOM 915 O O . ALA A 1 121 ? 31.295 11.995 -24.991 1.00 60.16 121 ALA A O 1
ATOM 916 N N . THR A 1 122 ? 31.152 12.586 -27.142 1.00 57.47 122 THR A N 1
ATOM 917 C CA . THR A 1 122 ? 30.994 14.021 -26.895 1.00 57.47 122 THR A CA 1
ATOM 918 C C . THR A 1 122 ? 29.509 14.382 -26.777 1.00 57.47 122 THR A C 1
ATOM 920 O O . THR A 1 122 ? 28.703 13.978 -27.612 1.00 57.47 122 THR A O 1
ATOM 923 N N . GLY A 1 123 ? 29.160 15.166 -25.750 1.00 63.53 123 GLY A N 1
ATOM 924 C CA . GLY A 1 123 ? 27.899 15.908 -25.584 1.00 63.53 123 GLY A CA 1
ATOM 925 C C . GLY A 1 123 ? 26.595 15.166 -25.913 1.00 63.53 123 GLY A C 1
ATOM 926 O O . GLY A 1 123 ? 25.986 14.561 -25.039 1.00 63.53 123 GLY A O 1
ATOM 927 N N . SER A 1 124 ? 26.141 15.280 -27.163 1.00 68.56 124 SER A N 1
ATOM 928 C CA . SER A 1 124 ? 24.841 14.798 -27.658 1.00 68.56 124 SER A CA 1
ATOM 929 C C . SER A 1 124 ? 24.852 13.377 -28.223 1.00 68.56 124 SER A C 1
ATOM 931 O O . SER A 1 124 ? 23.794 12.856 -28.586 1.00 68.56 124 SER A O 1
ATOM 933 N N . ARG A 1 125 ? 26.030 12.757 -28.348 1.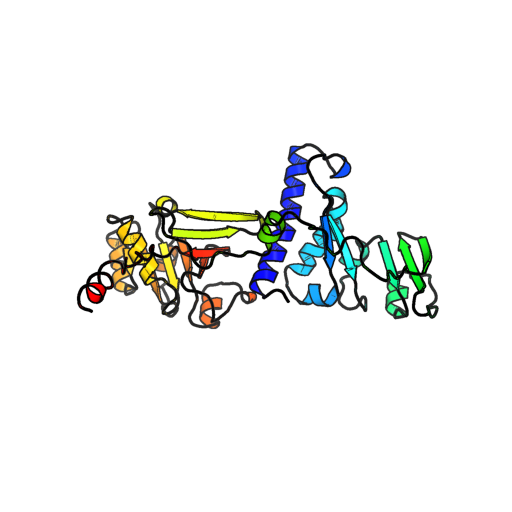00 83.25 125 ARG A N 1
ATOM 934 C CA . ARG A 1 125 ? 26.154 11.434 -28.956 1.00 83.25 125 ARG A CA 1
ATOM 935 C C . ARG A 1 125 ? 25.679 10.364 -27.978 1.00 83.25 125 ARG A C 1
ATOM 937 O O . ARG A 1 125 ? 26.094 10.336 -26.819 1.00 83.25 125 ARG A O 1
ATOM 944 N N . ALA A 1 126 ? 24.824 9.476 -28.462 1.00 87.75 126 ALA A N 1
ATOM 945 C CA . ALA A 1 126 ? 24.244 8.388 -27.699 1.00 87.75 126 ALA A CA 1
ATOM 946 C C . ALA A 1 126 ? 24.479 7.042 -28.391 1.00 87.75 126 ALA A C 1
ATOM 948 O O . ALA A 1 126 ? 24.558 6.941 -29.618 1.00 87.75 126 ALA A O 1
ATOM 949 N N . LEU A 1 127 ? 24.575 5.994 -27.585 1.00 89.25 127 LEU A N 1
ATOM 950 C CA . LEU A 1 127 ? 24.665 4.611 -28.018 1.00 89.25 127 LEU A CA 1
ATOM 951 C C . LEU A 1 127 ? 23.372 3.887 -27.652 1.00 89.25 127 LEU A C 1
ATOM 953 O O . LEU A 1 127 ? 23.055 3.737 -26.473 1.00 89.25 127 LEU A O 1
ATOM 957 N N . ALA A 1 128 ? 22.647 3.405 -28.655 1.00 92.12 128 ALA A N 1
ATOM 958 C CA . ALA A 1 128 ? 21.526 2.494 -28.474 1.00 92.12 128 ALA A CA 1
ATOM 959 C C . ALA A 1 128 ? 22.032 1.049 -28.431 1.00 92.12 128 ALA A C 1
ATOM 961 O O . ALA A 1 128 ? 22.870 0.660 -29.245 1.00 92.12 128 ALA A O 1
ATOM 962 N N . ILE A 1 129 ? 21.503 0.255 -27.501 1.00 91.81 129 ILE A N 1
ATOM 963 C CA . ILE A 1 129 ? 21.853 -1.153 -27.287 1.00 91.81 129 ILE A CA 1
ATOM 964 C C . ILE A 1 129 ? 20.557 -1.962 -27.198 1.00 91.81 129 ILE A C 1
ATOM 966 O O . ILE A 1 129 ? 19.695 -1.663 -26.366 1.00 91.81 129 ILE A O 1
ATOM 970 N N . TRP A 1 130 ? 20.418 -2.992 -28.034 1.00 93.31 130 TRP A N 1
ATOM 971 C CA . TRP A 1 130 ? 19.286 -3.921 -27.989 1.00 93.31 130 TRP A CA 1
ATOM 972 C C . TRP A 1 130 ? 19.722 -5.333 -28.384 1.00 93.31 130 TRP A C 1
ATOM 974 O O . TRP A 1 130 ? 20.215 -5.580 -29.487 1.00 93.31 130 TRP A O 1
ATOM 984 N N . GLY A 1 131 ? 19.546 -6.284 -27.466 1.00 86.81 131 GLY A N 1
ATOM 985 C CA . GLY A 1 131 ? 20.112 -7.624 -27.632 1.00 86.81 131 GLY A CA 1
ATOM 986 C C . GLY A 1 131 ? 21.633 -7.556 -27.809 1.00 86.81 131 GLY A C 1
ATOM 987 O O . GLY A 1 131 ? 22.328 -7.015 -26.954 1.00 86.81 131 GLY A O 1
ATOM 988 N N . SER A 1 132 ? 22.142 -8.085 -28.923 1.00 86.19 132 SER A N 1
ATOM 989 C CA . SER A 1 132 ? 23.561 -8.015 -29.307 1.00 86.19 132 SER A CA 1
ATOM 990 C C . SER A 1 132 ? 23.906 -6.827 -30.213 1.00 86.19 132 SER A C 1
ATOM 992 O O . SER A 1 132 ? 25.064 -6.669 -30.595 1.00 86.19 132 SER A O 1
ATOM 994 N N . ASN A 1 133 ? 22.916 -6.025 -30.609 1.00 90.62 133 ASN A N 1
ATOM 995 C CA . ASN A 1 133 ? 23.101 -4.937 -31.560 1.00 90.62 133 ASN A CA 1
ATOM 996 C C . ASN A 1 133 ? 23.419 -3.631 -30.842 1.00 90.62 133 ASN A C 1
ATOM 998 O O . ASN A 1 133 ? 22.907 -3.363 -29.751 1.00 90.62 133 ASN A O 1
ATOM 1002 N N . THR A 1 134 ? 24.222 -2.799 -31.502 1.00 91.00 134 THR A N 1
ATOM 1003 C CA . THR A 1 134 ? 24.504 -1.438 -31.057 1.00 91.00 134 THR A CA 1
ATOM 1004 C C . THR A 1 134 ? 24.451 -0.458 -32.226 1.00 91.00 134 THR A C 1
ATOM 1006 O O . THR A 1 134 ? 24.786 -0.815 -33.356 1.00 91.00 134 THR A O 1
ATOM 1009 N N . ALA A 1 135 ? 24.018 0.776 -31.969 1.00 90.75 135 ALA A N 1
ATOM 1010 C CA . ALA A 1 135 ? 24.058 1.856 -32.953 1.00 90.75 135 ALA A CA 1
ATOM 1011 C C . ALA A 1 135 ? 24.313 3.206 -32.288 1.00 90.75 135 ALA A C 1
ATOM 1013 O O . ALA A 1 135 ? 23.689 3.548 -31.284 1.00 90.75 135 ALA A O 1
ATOM 1014 N N . TRP A 1 136 ? 25.213 3.984 -32.885 1.00 89.00 136 TRP A N 1
ATOM 1015 C CA . TRP A 1 136 ? 25.433 5.373 -32.505 1.00 89.00 136 TRP A CA 1
ATOM 1016 C C . TRP A 1 136 ? 24.399 6.270 -33.175 1.00 89.00 136 TRP A C 1
ATOM 1018 O O . TRP A 1 136 ? 24.133 6.125 -34.367 1.00 89.00 136 TRP A O 1
ATOM 1028 N N . PHE A 1 137 ? 23.861 7.218 -32.422 1.00 88.88 137 PHE A N 1
ATOM 1029 C CA . PHE A 1 137 ? 22.946 8.235 -32.921 1.00 88.88 137 PHE A CA 1
ATOM 1030 C C . PHE A 1 137 ? 23.124 9.532 -32.131 1.00 88.88 137 PHE A C 1
ATOM 1032 O O . PHE A 1 137 ? 23.674 9.528 -31.030 1.00 88.88 137 PHE A O 1
ATOM 1039 N N . ASP A 1 138 ? 22.658 10.642 -32.692 1.00 86.88 138 ASP A N 1
ATOM 1040 C CA . ASP A 1 138 ? 22.568 11.905 -31.965 1.00 86.88 138 ASP A CA 1
ATOM 1041 C C . ASP A 1 138 ? 21.190 12.009 -31.323 1.00 86.88 138 ASP A C 1
ATOM 1043 O O . ASP A 1 138 ? 20.164 11.845 -31.993 1.00 86.88 138 ASP A O 1
ATOM 1047 N N . PHE A 1 139 ? 21.156 12.253 -30.013 1.00 82.38 139 PHE A N 1
ATOM 1048 C CA . PHE A 1 139 ? 19.889 12.378 -29.309 1.00 82.38 139 PHE A CA 1
ATOM 1049 C C . PHE A 1 139 ? 19.221 13.705 -29.706 1.00 82.38 139 PHE A C 1
ATOM 1051 O O . PHE A 1 139 ? 19.825 14.766 -29.519 1.00 82.38 139 PHE A O 1
ATOM 1058 N N . PRO A 1 140 ? 17.996 13.691 -30.263 1.00 81.12 140 PRO A N 1
ATOM 1059 C CA . PRO A 1 140 ? 17.359 14.915 -30.721 1.00 81.12 140 PRO A CA 1
ATOM 1060 C C . PRO A 1 140 ? 17.027 15.813 -29.526 1.00 81.12 140 PRO A C 1
ATOM 1062 O O . PRO A 1 140 ? 16.280 15.427 -28.628 1.00 81.12 140 PRO A O 1
ATOM 1065 N N . MET A 1 141 ? 17.559 17.034 -29.534 1.00 79.25 141 MET A N 1
ATOM 1066 C CA . MET A 1 141 ? 17.169 18.072 -28.586 1.00 79.25 141 MET A CA 1
ATOM 1067 C C . MET A 1 141 ? 15.975 18.850 -29.127 1.00 79.25 141 MET A C 1
ATOM 1069 O O . MET A 1 141 ? 16.054 19.496 -30.173 1.00 79.25 141 MET A O 1
ATOM 1073 N N . ILE A 1 142 ? 14.866 18.806 -28.396 1.00 81.50 142 ILE A N 1
ATOM 1074 C CA . ILE A 1 142 ? 13.689 19.627 -28.678 1.00 81.50 142 ILE A CA 1
ATOM 1075 C C . ILE A 1 142 ? 13.808 20.965 -27.943 1.00 81.50 142 ILE A C 1
ATOM 1077 O O . ILE A 1 142 ? 14.215 21.004 -26.784 1.00 81.50 142 ILE A O 1
ATOM 1081 N N . LYS A 1 143 ? 13.467 22.068 -28.620 1.00 80.31 143 LYS A N 1
ATOM 1082 C CA . LYS A 1 143 ? 13.427 23.402 -27.993 1.00 80.31 143 LYS A CA 1
ATOM 1083 C C . LYS A 1 143 ? 12.237 23.546 -27.049 1.00 80.31 143 LYS A C 1
ATOM 1085 O O . LYS A 1 143 ? 12.357 24.174 -26.007 1.00 80.31 143 LYS A O 1
ATOM 1090 N N . GLU A 1 144 ? 11.112 22.938 -27.416 1.00 81.88 144 GLU A N 1
ATOM 1091 C CA . GLU A 1 144 ? 9.862 22.980 -26.667 1.00 81.88 144 GLU A CA 1
ATOM 1092 C C . GLU A 1 144 ? 9.177 21.614 -26.743 1.00 81.88 144 GLU A C 1
ATOM 1094 O O . GLU A 1 144 ? 9.258 20.907 -27.753 1.00 81.88 144 GLU A O 1
ATOM 1099 N N . LEU A 1 145 ? 8.511 21.230 -25.657 1.00 81.38 145 LEU A N 1
ATOM 1100 C CA . LEU A 1 145 ? 7.709 20.015 -25.607 1.00 81.38 145 LEU A CA 1
ATOM 1101 C C . LEU A 1 145 ? 6.377 20.264 -26.327 1.00 81.38 145 LEU A C 1
ATOM 1103 O O . LEU A 1 145 ? 5.623 21.149 -25.918 1.00 81.38 145 LEU A O 1
ATOM 1107 N N . PRO A 1 146 ? 6.036 19.479 -27.363 1.00 80.81 146 PRO A N 1
ATOM 1108 C CA . PRO A 1 146 ? 4.790 19.680 -28.081 1.00 80.81 146 PRO A CA 1
ATOM 1109 C C . PRO A 1 146 ? 3.577 19.445 -27.171 1.00 80.81 146 PRO A C 1
ATOM 1111 O O . PRO A 1 146 ? 3.564 18.567 -26.293 1.00 80.81 146 PRO A O 1
ATOM 1114 N N . ASN A 1 147 ? 2.518 20.215 -27.429 1.00 82.12 147 ASN A N 1
ATOM 1115 C CA . ASN A 1 147 ? 1.224 20.100 -26.758 1.00 82.12 147 ASN A CA 1
ATOM 1116 C C . ASN A 1 147 ? 1.301 20.307 -25.235 1.00 82.12 147 ASN A C 1
ATOM 1118 O O . ASN A 1 147 ? 0.538 19.673 -24.510 1.00 82.12 147 ASN A O 1
ATOM 1122 N N . LEU A 1 148 ? 2.250 21.099 -24.717 1.00 78.56 148 LEU A N 1
ATOM 1123 C CA . LEU A 1 148 ? 2.385 21.318 -23.268 1.00 78.56 148 LEU A CA 1
ATOM 1124 C C . LEU A 1 148 ? 1.097 21.887 -22.650 1.00 78.56 148 LEU A C 1
ATOM 1126 O O . LEU A 1 148 ? 0.698 21.445 -21.579 1.00 78.56 148 LEU A O 1
ATOM 1130 N N . ASP A 1 149 ? 0.422 22.770 -23.389 1.00 81.44 149 ASP A N 1
ATOM 1131 C CA . ASP A 1 149 ? -0.790 23.477 -22.953 1.00 81.44 149 ASP A CA 1
ATOM 1132 C C . ASP A 1 149 ? -2.090 22.699 -23.209 1.00 81.44 149 ASP A C 1
ATOM 1134 O O . ASP A 1 149 ? -3.179 23.168 -22.884 1.00 81.44 149 ASP A O 1
ATOM 1138 N N . GLN A 1 150 ? -2.008 21.514 -23.820 1.00 83.06 150 GLN A N 1
ATOM 1139 C CA . GLN A 1 150 ? -3.184 20.672 -24.023 1.00 83.06 150 GLN A CA 1
ATOM 1140 C C . GLN A 1 150 ? -3.496 19.891 -22.750 1.00 83.06 150 GLN A C 1
ATOM 1142 O O . GLN A 1 150 ? -2.598 19.363 -22.091 1.00 83.06 150 GLN A O 1
ATOM 1147 N N . GLU A 1 151 ? -4.784 19.751 -22.440 1.00 75.94 151 GLU A N 1
ATOM 1148 C CA . GLU A 1 151 ? -5.227 18.931 -21.320 1.00 75.94 151 GLU A CA 1
ATOM 1149 C C . GLU A 1 151 ? -4.887 17.456 -21.586 1.00 75.94 151 GLU A C 1
ATOM 1151 O O . GLU A 1 151 ? -5.506 16.762 -22.393 1.00 75.94 151 GLU A O 1
ATOM 1156 N N . LYS A 1 152 ? -3.838 16.977 -20.917 1.00 71.62 152 LYS A N 1
ATOM 1157 C CA . LYS A 1 152 ? -3.353 15.600 -21.003 1.00 71.62 152 LYS A CA 1
ATOM 1158 C C . LYS A 1 152 ? -3.847 14.835 -19.784 1.00 71.62 152 LYS A C 1
ATOM 1160 O O . LYS A 1 152 ? -3.123 14.709 -18.800 1.00 71.62 152 LYS A O 1
ATOM 1165 N N . GLY A 1 153 ? -5.063 14.296 -19.816 1.00 66.38 153 GLY A N 1
ATOM 1166 C CA . GLY A 1 153 ? -5.452 13.385 -18.745 1.00 66.38 153 GLY A CA 1
ATOM 1167 C C . GLY A 1 153 ? -6.912 12.988 -18.666 1.00 66.38 153 GLY A C 1
ATOM 1168 O O . GLY A 1 153 ? -7.806 13.579 -19.253 1.00 66.38 153 GLY A O 1
ATOM 1169 N N . SER A 1 154 ? -7.129 11.957 -17.858 1.00 67.69 154 SER A N 1
ATOM 1170 C CA . SER A 1 154 ? -8.402 11.702 -17.199 1.00 67.69 154 SER A CA 1
ATOM 1171 C C . SER A 1 154 ? -8.141 11.944 -15.713 1.00 67.69 154 SER A C 1
ATOM 1173 O O . SER A 1 154 ? -7.496 11.088 -15.102 1.00 67.69 154 SER A O 1
ATOM 1175 N N . PRO A 1 155 ? -8.576 13.075 -15.125 1.00 65.62 155 PRO A N 1
ATOM 1176 C CA . PRO A 1 155 ? -8.259 13.434 -13.739 1.00 65.62 155 PRO A CA 1
ATOM 1177 C C . PRO A 1 155 ? -8.512 12.287 -12.753 1.00 65.62 155 PRO A C 1
ATOM 1179 O O . PRO A 1 155 ? -7.683 12.004 -11.898 1.00 65.62 155 PRO A O 1
ATOM 1182 N N . GLN A 1 156 ? -9.583 11.519 -12.969 1.00 65.38 156 GLN A N 1
ATOM 1183 C CA . GLN A 1 156 ? -9.936 10.338 -12.173 1.00 65.38 156 GLN A CA 1
ATOM 1184 C C . GLN A 1 156 ? -8.817 9.282 -12.067 1.00 65.38 156 GLN A C 1
ATOM 1186 O O . GLN A 1 156 ? -8.665 8.666 -11.016 1.00 65.38 156 GLN A O 1
ATOM 1191 N N . LYS A 1 157 ? -7.998 9.087 -13.112 1.00 67.12 157 LYS A N 1
ATOM 1192 C CA . LYS A 1 157 ? -6.867 8.138 -13.091 1.00 67.12 157 LYS A CA 1
ATOM 1193 C C . LYS A 1 157 ? -5.670 8.651 -12.298 1.00 67.12 157 LYS A C 1
ATOM 1195 O O . LYS A 1 157 ? -4.891 7.846 -11.803 1.00 67.12 157 LYS A O 1
ATOM 1200 N N . VAL A 1 158 ? -5.506 9.970 -12.210 1.00 66.50 158 VAL A N 1
ATOM 1201 C CA . VAL A 1 158 ? -4.467 10.594 -11.381 1.00 66.50 158 VAL A CA 1
ATOM 1202 C C . VAL A 1 158 ? -4.872 10.471 -9.913 1.00 66.50 158 VAL A C 1
ATOM 1204 O O . VAL A 1 158 ? -4.115 9.929 -9.113 1.00 66.50 158 VAL A O 1
ATOM 1207 N N . LEU A 1 159 ? -6.120 10.838 -9.599 1.00 65.94 159 LEU A N 1
ATOM 1208 C CA . LEU A 1 159 ? -6.667 10.782 -8.239 1.00 65.94 159 LEU A CA 1
ATOM 1209 C C . LEU A 1 159 ? -6.616 9.368 -7.638 1.00 65.94 159 LEU A C 1
ATOM 1211 O O . LEU A 1 159 ? -6.386 9.229 -6.442 1.00 65.94 159 LEU A O 1
ATOM 1215 N N . ALA A 1 160 ? -6.757 8.314 -8.451 1.00 68.50 160 ALA A N 1
ATOM 1216 C CA . ALA A 1 160 ? -6.763 6.925 -7.982 1.00 68.50 160 ALA A CA 1
ATOM 1217 C C . ALA A 1 160 ? -5.520 6.533 -7.153 1.00 68.50 160 ALA A C 1
ATOM 1219 O O . ALA A 1 160 ? -5.628 5.751 -6.204 1.00 68.50 160 ALA A O 1
ATOM 1220 N N . TRP A 1 161 ? -4.351 7.103 -7.458 1.00 74.56 161 TRP A N 1
ATOM 1221 C CA . TRP A 1 161 ? -3.110 6.836 -6.722 1.00 74.56 161 TRP A CA 1
ATOM 1222 C C . TRP A 1 161 ? -2.570 8.052 -5.961 1.00 74.56 161 TRP A C 1
ATOM 1224 O O . TRP A 1 161 ? -1.838 7.850 -4.993 1.00 74.56 161 TRP A O 1
ATOM 1234 N N . THR A 1 162 ? -2.943 9.286 -6.330 1.00 73.69 162 THR A N 1
ATOM 1235 C CA . THR A 1 162 ? -2.496 10.504 -5.624 1.00 73.69 162 THR A CA 1
ATOM 1236 C C . THR A 1 162 ? -3.339 10.853 -4.407 1.00 73.69 162 THR A C 1
ATOM 1238 O O . THR A 1 162 ? -2.796 11.359 -3.422 1.00 73.69 162 THR A O 1
ATOM 1241 N N . ASP A 1 163 ? -4.646 10.595 -4.460 1.00 74.25 163 ASP A N 1
ATOM 1242 C CA . ASP A 1 163 ? -5.552 10.951 -3.377 1.00 74.25 163 ASP A CA 1
ATOM 1243 C C . ASP A 1 163 ? -5.632 9.784 -2.408 1.00 74.25 163 ASP A C 1
ATOM 1245 O O . ASP A 1 163 ? -6.195 8.732 -2.701 1.00 74.25 163 ASP A O 1
ATOM 1249 N N . GLY A 1 164 ? -5.020 9.976 -1.242 1.00 79.81 164 GLY A N 1
ATOM 1250 C CA . GLY A 1 164 ? -5.188 9.088 -0.103 1.00 79.81 164 GLY A CA 1
ATOM 1251 C C . GLY A 1 164 ? -6.595 9.174 0.489 1.00 79.81 164 GLY A C 1
ATOM 1252 O O . GLY A 1 164 ? -7.528 9.737 -0.084 1.00 79.81 164 GLY A O 1
ATOM 1253 N N . LEU A 1 165 ? -6.743 8.670 1.712 1.00 85.94 165 LEU A N 1
ATOM 1254 C CA . LEU A 1 165 ? -7.997 8.814 2.444 1.00 85.94 165 LEU A CA 1
ATOM 1255 C C . LEU A 1 165 ? -8.407 10.288 2.597 1.00 85.94 165 LEU A C 1
ATOM 1257 O O . LEU A 1 165 ? -7.556 11.130 2.924 1.00 85.94 165 LEU A O 1
ATOM 1261 N N . PRO A 1 166 ? -9.709 10.607 2.477 1.00 85.31 166 PRO A N 1
ATOM 1262 C CA . PRO A 1 166 ? -10.207 11.937 2.798 1.00 85.31 166 PRO A CA 1
ATOM 1263 C C . PRO A 1 166 ? -9.907 12.278 4.262 1.00 85.31 166 PRO A C 1
ATOM 1265 O O . PRO A 1 166 ? -9.883 11.412 5.130 1.00 85.31 166 PRO A O 1
ATOM 1268 N N . VAL A 1 167 ? -9.678 13.555 4.569 1.00 83.25 167 VAL A N 1
ATOM 1269 C CA . VAL A 1 167 ? -9.442 14.000 5.960 1.00 83.25 167 VAL A CA 1
ATOM 1270 C C . VAL A 1 167 ? -10.748 14.058 6.761 1.00 83.25 167 VAL A C 1
ATOM 1272 O O . VAL A 1 167 ? -10.760 13.880 7.980 1.00 83.25 167 VAL A O 1
ATOM 1275 N N . LYS A 1 168 ? -11.865 14.332 6.080 1.00 86.44 168 LYS A N 1
ATOM 1276 C CA . LYS A 1 168 ? -13.195 14.452 6.678 1.00 86.44 168 LYS A CA 1
ATOM 1277 C C . LYS A 1 168 ? -14.121 13.426 6.039 1.00 86.44 168 LYS A C 1
ATOM 1279 O O . LYS A 1 168 ? -14.465 13.551 4.869 1.00 86.44 168 LYS A O 1
ATOM 1284 N N . VAL A 1 169 ? -14.536 12.446 6.831 1.00 88.31 169 VAL A N 1
ATOM 1285 C CA . VAL A 1 169 ? -15.579 11.480 6.477 1.00 88.31 169 VAL A CA 1
ATOM 1286 C C . VAL A 1 169 ? -16.797 11.813 7.326 1.00 88.31 169 VAL A C 1
ATOM 1288 O O . VAL A 1 169 ? -16.705 11.816 8.553 1.00 88.31 169 VAL A O 1
ATOM 1291 N N . ALA A 1 170 ? -17.911 12.160 6.686 1.00 88.69 170 ALA A N 1
ATOM 1292 C CA . ALA A 1 170 ? -19.157 12.426 7.393 1.00 88.69 170 ALA A CA 1
ATOM 1293 C C . ALA A 1 170 ? -19.811 11.103 7.795 1.00 88.69 170 ALA A C 1
ATOM 1295 O O . ALA A 1 170 ? -19.918 10.196 6.973 1.00 88.69 170 ALA A O 1
ATOM 1296 N N . PHE A 1 171 ? -20.260 11.013 9.042 1.00 87.56 171 PHE A N 1
ATOM 1297 C CA . PHE A 1 171 ? -21.033 9.870 9.507 1.00 87.56 171 PHE A CA 1
ATOM 1298 C C . PHE A 1 171 ? -22.416 9.831 8.843 1.00 87.56 171 PHE A C 1
ATOM 1300 O O . PHE A 1 171 ? -23.120 10.846 8.822 1.00 87.56 171 PHE A O 1
ATOM 1307 N N . ASP A 1 172 ? -22.789 8.669 8.305 1.00 88.00 172 ASP A N 1
ATOM 1308 C CA . ASP A 1 172 ? -24.058 8.407 7.611 1.00 88.00 172 ASP A CA 1
ATOM 1309 C C . ASP A 1 172 ? -24.944 7.384 8.350 1.00 88.00 172 ASP A C 1
ATOM 1311 O O . ASP A 1 172 ? -25.823 6.787 7.742 1.00 88.00 172 ASP A O 1
ATOM 1315 N N . ASN A 1 173 ? -24.735 7.211 9.662 1.00 85.50 173 ASN A N 1
ATOM 1316 C CA . ASN A 1 173 ? -25.402 6.241 10.550 1.00 85.50 173 ASN A CA 1
ATOM 1317 C C . ASN A 1 173 ? -25.075 4.761 10.301 1.00 85.50 173 ASN A C 1
ATOM 1319 O O . ASN A 1 173 ? -25.462 3.924 11.109 1.00 85.50 173 ASN A O 1
ATOM 1323 N N . GLU A 1 174 ? -24.322 4.424 9.256 1.00 90.44 174 GLU A N 1
ATOM 1324 C CA . GLU A 1 174 ? -23.937 3.036 8.966 1.00 90.44 174 GLU A CA 1
ATOM 1325 C C . GLU A 1 174 ? -22.419 2.861 8.882 1.00 90.44 174 GLU A C 1
ATOM 1327 O O . GLU A 1 174 ? -21.877 1.836 9.304 1.00 90.44 174 GLU A O 1
ATOM 1332 N N . THR A 1 175 ? -21.718 3.866 8.360 1.00 92.75 175 THR A N 1
ATOM 1333 C CA . THR A 1 175 ? -20.288 3.810 8.054 1.00 92.75 175 THR A CA 1
ATOM 1334 C C . THR A 1 175 ? -19.458 4.321 9.230 1.00 92.75 175 THR A C 1
ATOM 1336 O O . THR A 1 175 ? -19.434 5.519 9.511 1.00 92.75 175 THR A O 1
ATOM 1339 N N . LEU A 1 176 ? -18.699 3.439 9.888 1.00 93.44 176 LEU A N 1
ATOM 1340 C CA . LEU A 1 176 ? -17.743 3.823 10.933 1.00 93.44 176 LEU A CA 1
ATOM 1341 C C . LEU A 1 176 ? -16.506 4.526 10.352 1.00 93.44 176 LEU A C 1
ATOM 1343 O O . LEU A 1 176 ? -15.906 5.372 11.013 1.00 93.44 176 LEU A O 1
ATOM 1347 N N . GLY A 1 177 ? -16.109 4.199 9.123 1.00 94.38 177 GLY A N 1
ATOM 1348 C CA . GLY A 1 177 ? -14.966 4.823 8.461 1.00 94.38 177 GLY A CA 1
ATOM 1349 C C . GLY A 1 177 ? -14.784 4.379 7.016 1.00 94.38 177 GLY A C 1
ATOM 1350 O O . GLY A 1 177 ? -15.560 3.586 6.493 1.00 94.38 177 GLY A O 1
ATOM 1351 N N . ILE A 1 178 ? -13.743 4.889 6.369 1.00 94.94 178 ILE A N 1
ATOM 1352 C CA . ILE A 1 178 ? -13.333 4.490 5.021 1.00 94.94 178 ILE A CA 1
ATOM 1353 C C . ILE A 1 178 ? -11.954 3.850 5.113 1.00 94.94 178 ILE A C 1
ATOM 1355 O O . ILE A 1 178 ? -11.039 4.450 5.677 1.00 94.94 178 ILE A O 1
ATOM 1359 N N . ILE A 1 179 ? -11.824 2.645 4.570 1.00 94.25 179 ILE A N 1
ATOM 1360 C CA . ILE A 1 179 ? -10.565 1.920 4.422 1.00 94.25 179 ILE A CA 1
ATOM 1361 C C . ILE A 1 179 ? -10.027 2.177 3.022 1.00 94.25 179 ILE A C 1
ATOM 1363 O O . ILE A 1 179 ? -10.773 2.211 2.042 1.00 94.25 179 ILE A O 1
ATOM 1367 N N . ASP A 1 180 ? -8.722 2.350 2.940 1.00 92.31 180 ASP A N 1
ATOM 1368 C CA . ASP A 1 180 ? -8.001 2.469 1.692 1.00 92.31 180 ASP A CA 1
ATOM 1369 C C . ASP A 1 180 ? -7.366 1.140 1.292 1.00 92.31 180 ASP A C 1
ATOM 1371 O O . ASP A 1 180 ? -6.642 0.536 2.086 1.00 92.31 180 ASP A O 1
ATOM 1375 N N . ILE A 1 181 ? -7.624 0.701 0.058 1.00 92.25 181 ILE A N 1
ATOM 1376 C CA . ILE A 1 181 ? -7.084 -0.538 -0.510 1.00 92.25 181 ILE A CA 1
ATOM 1377 C C . ILE A 1 181 ? -6.377 -0.198 -1.830 1.00 92.25 181 ILE A C 1
ATOM 1379 O O . ILE A 1 181 ? -6.933 -0.415 -2.913 1.00 92.25 181 ILE A O 1
ATOM 1383 N N . PRO A 1 182 ? -5.141 0.340 -1.777 1.00 90.44 182 PRO A N 1
ATOM 1384 C CA . PRO A 1 182 ? -4.463 0.853 -2.968 1.00 90.44 182 PRO A CA 1
ATOM 1385 C C . PRO A 1 182 ? -4.226 -0.217 -4.035 1.00 90.44 182 PRO A C 1
ATOM 1387 O O . PRO A 1 182 ? -4.346 0.066 -5.223 1.00 90.44 182 PRO A O 1
ATOM 1390 N N . SER A 1 183 ? -3.957 -1.461 -3.624 1.00 91.25 183 SER A N 1
ATOM 1391 C CA . SER A 1 183 ? -3.754 -2.601 -4.528 1.00 91.25 183 SER A CA 1
ATOM 1392 C C . SER A 1 183 ? -4.996 -2.984 -5.335 1.00 91.25 183 SER A C 1
ATOM 1394 O O . SER A 1 183 ? -4.875 -3.617 -6.378 1.00 91.25 183 SER A O 1
ATOM 1396 N N . GLU A 1 184 ? -6.183 -2.609 -4.864 1.00 90.38 184 GLU A N 1
ATOM 1397 C CA . GLU A 1 184 ? -7.453 -2.788 -5.578 1.00 90.38 184 GLU A CA 1
ATOM 1398 C C . GLU A 1 184 ? -7.969 -1.466 -6.165 1.00 90.38 184 GLU A C 1
ATOM 1400 O O . GLU A 1 184 ? -9.058 -1.428 -6.732 1.00 90.38 184 GLU A O 1
ATOM 1405 N N . GLN A 1 185 ? -7.193 -0.383 -6.033 1.00 87.75 185 GLN A N 1
ATOM 1406 C CA . GLN A 1 185 ? -7.503 0.953 -6.549 1.00 87.75 185 GLN A CA 1
ATOM 1407 C C . GLN A 1 185 ? -8.870 1.477 -6.086 1.00 87.75 185 GLN A C 1
ATOM 1409 O O . GLN A 1 185 ? -9.569 2.172 -6.827 1.00 87.75 185 GLN A O 1
ATOM 1414 N N . ARG A 1 186 ? -9.276 1.133 -4.858 1.00 88.50 186 ARG A N 1
ATOM 1415 C CA . ARG A 1 186 ? -10.594 1.491 -4.328 1.00 88.50 186 ARG A CA 1
ATOM 1416 C C . ARG A 1 186 ? -10.560 1.862 -2.855 1.00 88.50 186 ARG A C 1
ATOM 1418 O O . ARG A 1 186 ? -9.696 1.437 -2.092 1.00 88.50 186 ARG A O 1
ATOM 1425 N N . PHE A 1 187 ? -11.590 2.600 -2.465 1.00 90.81 187 PHE A N 1
ATOM 1426 C CA . PHE A 1 187 ? -11.943 2.835 -1.075 1.00 90.81 187 PHE A CA 1
ATOM 1427 C C . PHE A 1 187 ? -13.100 1.925 -0.673 1.00 90.81 187 PHE A C 1
ATOM 1429 O O . PHE A 1 187 ? -14.013 1.672 -1.461 1.00 90.81 187 PHE A O 1
ATOM 1436 N N . GLU A 1 188 ? -13.081 1.452 0.565 1.00 92.31 188 GLU A N 1
ATOM 1437 C CA . GLU A 1 188 ? -14.115 0.589 1.117 1.00 92.31 188 GLU A CA 1
ATOM 1438 C C . GLU A 1 188 ? -14.781 1.240 2.325 1.00 92.31 188 GLU A C 1
ATOM 1440 O O . GLU A 1 188 ? -14.112 1.681 3.258 1.00 92.31 188 GLU A O 1
ATOM 1445 N N . LYS A 1 189 ? -16.117 1.279 2.331 1.00 94.06 189 LYS A N 1
ATOM 1446 C CA . LYS A 1 189 ? -16.870 1.688 3.517 1.00 94.06 189 LYS A CA 1
ATOM 1447 C C . LYS A 1 189 ? -16.763 0.610 4.595 1.00 94.06 189 LYS A C 1
ATOM 1449 O O . LYS A 1 189 ? -17.153 -0.540 4.388 1.00 94.06 189 LYS A O 1
ATOM 1454 N N . PHE A 1 190 ? -16.261 0.994 5.761 1.00 94.25 190 PHE A N 1
ATOM 1455 C CA . PHE A 1 190 ? -16.223 0.155 6.947 1.00 94.25 190 PHE A CA 1
ATOM 1456 C C . PHE A 1 190 ? -17.532 0.311 7.725 1.00 94.25 190 PHE A C 1
ATOM 1458 O O . PHE A 1 190 ? -17.673 1.209 8.555 1.00 94.25 190 PHE A O 1
ATOM 1465 N N . ASN A 1 191 ? -18.510 -0.537 7.404 1.00 94.25 191 ASN A N 1
ATOM 1466 C CA . ASN A 1 191 ? -19.848 -0.479 7.994 1.00 94.25 191 ASN A CA 1
ATOM 1467 C C . ASN A 1 191 ? -19.895 -1.125 9.384 1.00 94.25 191 ASN A C 1
ATOM 1469 O O . ASN A 1 191 ? -19.320 -2.193 9.597 1.00 94.25 191 ASN A O 1
ATOM 1473 N N . ILE A 1 192 ? -20.655 -0.520 10.298 1.00 91.62 192 ILE A N 1
ATOM 1474 C CA . ILE A 1 192 ? -20.849 -0.994 11.677 1.00 91.62 192 ILE A CA 1
ATOM 1475 C C . ILE A 1 192 ? -21.514 -2.374 11.704 1.00 91.62 192 ILE A C 1
ATOM 1477 O O . ILE A 1 192 ? -21.137 -3.226 12.505 1.00 91.62 192 ILE A O 1
ATOM 1481 N N . SER A 1 193 ? -22.439 -2.634 10.775 1.00 89.56 193 SER A N 1
ATOM 1482 C CA . SER A 1 193 ? -23.148 -3.914 10.654 1.00 89.56 193 SER A CA 1
ATOM 1483 C C . SER A 1 193 ? -22.221 -5.119 10.472 1.00 89.56 193 SER A C 1
ATOM 1485 O O . SER A 1 193 ? -22.559 -6.217 10.899 1.00 89.56 193 SER A O 1
ATOM 1487 N N . ARG A 1 194 ? -21.022 -4.924 9.905 1.00 87.12 194 ARG A N 1
ATOM 1488 C CA . ARG A 1 194 ? -20.026 -5.995 9.729 1.00 87.12 194 ARG A CA 1
ATOM 1489 C C . ARG A 1 194 ? -19.400 -6.471 11.036 1.00 87.12 194 ARG A C 1
ATOM 1491 O O . ARG A 1 194 ? -18.754 -7.511 11.044 1.00 87.12 194 ARG A O 1
ATOM 1498 N N . MET A 1 195 ? -19.538 -5.689 12.103 1.00 87.19 195 MET A N 1
ATOM 1499 C CA . MET A 1 195 ? -18.967 -5.995 13.412 1.00 87.19 195 MET A CA 1
ATOM 1500 C C . MET A 1 195 ? -19.999 -6.576 14.377 1.00 87.19 195 MET A C 1
ATOM 1502 O O . MET A 1 195 ? -19.621 -7.008 15.463 1.00 87.19 195 MET A O 1
ATOM 1506 N N . VAL A 1 196 ? -21.284 -6.597 14.009 1.00 84.75 196 VAL A N 1
ATOM 1507 C CA . VAL A 1 196 ? -22.339 -7.190 14.839 1.00 84.75 196 VAL A CA 1
ATOM 1508 C C . VAL A 1 196 ? -22.010 -8.664 15.072 1.00 84.75 196 VAL A C 1
ATOM 1510 O O . VAL A 1 196 ? -21.730 -9.400 14.129 1.00 84.75 196 VAL A O 1
ATOM 1513 N N . GLY A 1 197 ? -22.001 -9.083 16.338 1.00 87.94 197 GLY A N 1
ATOM 1514 C CA . GLY A 1 197 ? -21.590 -10.436 16.724 1.00 87.94 197 GLY A CA 1
ATOM 1515 C C . GLY A 1 197 ? -20.077 -10.631 16.897 1.00 87.94 197 GLY A C 1
ATOM 1516 O O . GLY A 1 197 ? -19.652 -11.748 17.165 1.00 87.94 197 GLY A O 1
ATOM 1517 N N . SER A 1 198 ? -19.270 -9.570 16.800 1.00 93.75 198 SER A N 1
ATOM 1518 C CA . SER A 1 198 ? -17.826 -9.594 17.084 1.00 93.75 198 SER A CA 1
ATOM 1519 C C . SER A 1 198 ? -17.412 -8.433 17.988 1.00 93.75 198 SER A C 1
ATOM 1521 O O . SER A 1 198 ? -18.103 -7.415 18.076 1.00 93.75 198 SER A O 1
ATOM 1523 N N . SER A 1 199 ? -16.277 -8.564 18.663 1.00 96.19 199 SER A N 1
ATOM 1524 C CA . SER A 1 199 ? -15.719 -7.534 19.535 1.00 96.19 199 SER A CA 1
ATOM 1525 C C . SER A 1 199 ? -14.816 -6.571 18.756 1.00 96.19 199 SER A C 1
ATOM 1527 O O . SER A 1 199 ? -14.124 -6.944 17.801 1.00 96.19 199 SER A O 1
ATOM 1529 N N . LEU A 1 200 ? -14.812 -5.305 19.180 1.00 96.38 200 LEU A N 1
ATOM 1530 C CA . LEU A 1 200 ? -14.054 -4.216 18.560 1.00 96.38 200 LEU A CA 1
ATOM 1531 C C . LEU A 1 200 ? -13.212 -3.496 19.608 1.00 96.38 200 LEU A C 1
ATOM 1533 O O . LEU A 1 200 ? -13.732 -3.020 20.613 1.00 96.38 200 LEU A O 1
ATOM 1537 N N . LEU A 1 201 ? -11.928 -3.333 19.321 1.00 96.69 201 LEU A N 1
ATOM 1538 C CA . LEU A 1 201 ? -11.009 -2.533 20.114 1.00 96.69 201 LEU A CA 1
ATOM 1539 C C . LEU A 1 201 ? -10.468 -1.370 19.279 1.00 96.69 201 LEU A C 1
ATOM 1541 O O . LEU A 1 201 ? -9.879 -1.577 18.220 1.00 96.69 201 LEU A O 1
ATOM 1545 N N . ILE A 1 202 ? -10.621 -0.143 19.772 1.00 97.06 202 ILE A N 1
ATOM 1546 C CA . ILE A 1 202 ? -10.061 1.068 19.160 1.00 97.06 202 ILE A CA 1
ATOM 1547 C C . ILE A 1 202 ? -8.945 1.607 20.055 1.00 97.06 202 ILE A C 1
ATOM 1549 O O . ILE A 1 202 ? -9.207 2.182 21.109 1.00 97.06 202 ILE A O 1
ATOM 1553 N N . VAL A 1 203 ? -7.692 1.471 19.631 1.00 96.31 203 VAL A N 1
ATOM 1554 C CA . VAL A 1 203 ? -6.519 1.914 20.401 1.00 96.31 203 VAL A CA 1
ATOM 1555 C C . VAL A 1 203 ? -5.962 3.206 19.820 1.00 96.31 203 VAL A C 1
ATOM 1557 O O . VAL A 1 203 ? -5.714 3.290 18.619 1.00 96.31 203 VAL A O 1
ATOM 1560 N N . GLY A 1 204 ? -5.695 4.217 20.646 1.00 95.56 204 GLY A N 1
ATOM 1561 C CA . GLY A 1 204 ? -5.060 5.442 20.154 1.00 95.56 204 GLY A CA 1
ATOM 1562 C C . GLY A 1 204 ? -4.586 6.405 21.233 1.00 95.56 204 GLY A C 1
ATOM 1563 O O . GLY A 1 204 ? -4.925 6.290 22.408 1.00 95.56 204 GLY A O 1
ATOM 1564 N N . ALA A 1 205 ? -3.819 7.409 20.826 1.00 94.44 205 ALA A N 1
ATOM 1565 C CA . ALA A 1 205 ? -3.345 8.477 21.698 1.00 94.44 205 ALA A CA 1
ATOM 1566 C C . ALA A 1 205 ? -4.479 9.416 22.151 1.00 94.44 205 ALA A C 1
ATOM 1568 O O . ALA A 1 205 ? -5.636 9.323 21.714 1.00 94.44 205 ALA A O 1
ATOM 1569 N N . SER A 1 206 ? -4.147 10.396 22.993 1.00 92.69 206 SER A N 1
ATOM 1570 C CA . SER A 1 206 ? -5.038 11.536 23.231 1.00 92.69 206 SER A CA 1
ATOM 1571 C C . SER A 1 206 ? -5.332 12.283 21.922 1.00 92.69 206 SER A C 1
ATOM 1573 O O . SER A 1 206 ? -4.465 12.395 21.053 1.00 92.69 206 SER A O 1
ATOM 1575 N N . GLN A 1 207 ? -6.573 12.757 21.763 1.00 91.75 207 GLN A N 1
ATOM 1576 C CA . GLN A 1 207 ? -7.060 13.465 20.565 1.00 91.75 207 GLN A CA 1
ATOM 1577 C C . GLN A 1 207 ? -6.932 12.677 19.244 1.00 91.75 207 GLN A C 1
ATOM 1579 O O . GLN A 1 207 ? -6.957 13.253 18.159 1.00 91.75 207 GLN A O 1
ATOM 1584 N N . SER A 1 208 ? -6.809 11.349 19.303 1.00 92.81 208 SER A N 1
ATOM 1585 C CA . SER A 1 208 ? -6.785 10.495 18.107 1.00 92.81 208 SER A CA 1
ATOM 1586 C C . SER A 1 208 ? -8.175 10.226 17.523 1.00 92.81 208 SER A C 1
ATOM 1588 O O . SER A 1 208 ? -8.262 9.730 16.411 1.00 92.81 208 SER A O 1
ATOM 1590 N N . GLY A 1 209 ? -9.259 10.576 18.228 1.00 92.06 209 GLY A N 1
ATOM 1591 C CA . GLY A 1 209 ? -10.645 10.377 17.775 1.00 92.06 209 GLY A CA 1
ATOM 1592 C C . GLY A 1 209 ? -11.386 9.192 18.412 1.00 92.06 209 GLY A C 1
ATOM 1593 O O . GLY A 1 209 ? -12.557 9.000 18.108 1.00 92.06 209 GLY A O 1
ATOM 1594 N N . LYS A 1 210 ? -10.753 8.444 19.329 1.00 93.88 210 LYS A N 1
ATOM 1595 C CA . LYS A 1 210 ? -11.346 7.281 20.034 1.00 93.88 210 LYS A CA 1
ATOM 1596 C C . LYS A 1 210 ? -12.707 7.565 20.675 1.00 93.88 210 LYS A C 1
ATOM 1598 O O . LYS A 1 210 ? -13.658 6.849 20.397 1.00 93.88 210 LYS A O 1
ATOM 1603 N N . SER A 1 211 ? -12.795 8.619 21.490 1.00 92.44 211 SER A N 1
ATOM 1604 C CA . SER A 1 211 ? -14.031 8.955 22.208 1.00 92.44 211 SER A CA 1
ATOM 1605 C C . SER A 1 211 ? -15.160 9.363 21.262 1.00 92.44 211 SER A C 1
ATOM 1607 O O . SER A 1 211 ? -16.320 9.066 21.515 1.00 92.44 211 SER A O 1
ATOM 1609 N N . PHE A 1 212 ? -14.833 9.981 20.120 1.00 91.56 212 PHE A N 1
ATOM 1610 C CA . PHE A 1 212 ? -15.839 10.242 19.089 1.00 91.56 212 PHE A CA 1
ATOM 1611 C C . PHE A 1 212 ? -16.329 8.944 18.448 1.00 91.56 212 PHE A C 1
ATOM 1613 O O . PHE A 1 212 ? -17.528 8.777 18.258 1.00 91.56 212 PHE A O 1
ATOM 1620 N N . ALA A 1 213 ? -15.428 8.008 18.151 1.00 92.81 213 ALA A N 1
ATOM 1621 C CA . ALA A 1 213 ? -15.809 6.719 17.585 1.00 92.81 213 ALA A CA 1
ATOM 1622 C C . ALA A 1 213 ? -16.719 5.918 18.534 1.00 92.81 213 ALA A C 1
ATOM 1624 O O . ALA A 1 213 ? -17.743 5.402 18.098 1.00 92.81 213 ALA A O 1
ATOM 1625 N N . THR A 1 214 ? -16.407 5.862 19.833 1.00 93.00 214 THR A N 1
ATOM 1626 C CA . THR A 1 214 ? -17.251 5.169 20.824 1.00 93.00 214 THR A CA 1
ATOM 1627 C C . THR A 1 214 ? -18.606 5.846 21.011 1.00 93.00 214 THR A C 1
ATOM 1629 O O . THR A 1 214 ? -19.612 5.151 21.133 1.00 93.00 214 THR A O 1
ATOM 1632 N N . GLN A 1 215 ? -18.674 7.180 20.967 1.00 91.81 215 GLN A N 1
ATOM 1633 C CA . GLN A 1 215 ? -19.945 7.916 20.972 1.00 91.81 215 GLN A CA 1
ATOM 1634 C C . GLN A 1 215 ? -20.815 7.583 19.752 1.00 91.81 215 GLN A C 1
ATOM 1636 O O . GLN A 1 215 ? -22.004 7.317 19.914 1.00 91.81 215 GLN A O 1
ATOM 1641 N N . LEU A 1 216 ? -20.230 7.542 18.550 1.00 90.69 216 LEU A N 1
ATOM 1642 C CA . LEU A 1 216 ? -20.948 7.164 17.326 1.00 90.69 216 LEU A CA 1
ATOM 1643 C C . LEU A 1 216 ? -21.479 5.727 17.400 1.00 90.69 216 LEU A C 1
ATOM 1645 O O . LEU A 1 216 ? -22.622 5.467 17.030 1.00 90.69 216 LEU A O 1
ATOM 1649 N N . LEU A 1 217 ? -20.673 4.800 17.922 1.00 92.56 217 LEU A N 1
ATOM 1650 C CA . LEU A 1 217 ? -21.076 3.403 18.087 1.00 92.56 217 LEU A CA 1
ATOM 1651 C C . LEU A 1 217 ? -22.237 3.251 19.080 1.00 92.56 217 LEU A C 1
ATOM 1653 O O . LEU A 1 217 ? -23.194 2.550 18.767 1.00 92.56 217 LEU A O 1
ATOM 1657 N N . LYS A 1 218 ? -22.202 3.962 20.218 1.00 91.75 218 LYS A N 1
ATOM 1658 C CA . LYS A 1 218 ? -23.317 4.006 21.187 1.00 91.75 218 LYS A CA 1
ATOM 1659 C C . LYS A 1 218 ? -24.611 4.528 20.570 1.00 91.75 218 LYS A C 1
ATOM 1661 O O . LYS A 1 218 ? -25.684 4.046 20.906 1.00 91.75 218 LYS A O 1
ATOM 1666 N N . GLN A 1 219 ? -24.510 5.523 19.690 1.00 89.06 219 GLN A N 1
ATOM 1667 C CA . GLN A 1 219 ? -25.674 6.122 19.042 1.00 89.06 219 GLN A CA 1
ATOM 1668 C C . GLN A 1 219 ? -26.347 5.162 18.051 1.00 89.06 219 GLN A C 1
ATOM 1670 O O . GLN A 1 219 ? -27.570 5.153 17.954 1.00 89.06 219 GLN A O 1
ATOM 1675 N N . VAL A 1 220 ? -25.564 4.381 17.302 1.00 89.19 220 VAL A N 1
ATOM 1676 C CA . VAL A 1 220 ? -26.089 3.494 16.247 1.00 89.19 220 VAL A CA 1
ATOM 1677 C C . VAL A 1 220 ? -26.477 2.112 16.760 1.00 89.19 220 VAL A C 1
ATOM 1679 O O . VAL A 1 220 ? -27.372 1.488 16.197 1.00 89.19 220 VAL A O 1
ATOM 1682 N N . GLN A 1 221 ? -25.819 1.621 17.808 1.00 89.19 221 GLN A N 1
ATOM 1683 C CA . GLN A 1 221 ? -26.086 0.314 18.410 1.00 89.19 221 GLN A CA 1
ATOM 1684 C C . GLN A 1 221 ? -26.269 0.479 19.927 1.00 89.19 221 GLN A C 1
ATOM 1686 O O . GLN A 1 221 ? -25.350 0.173 20.686 1.00 89.19 221 GLN A O 1
ATOM 1691 N N . PRO A 1 222 ? -27.430 0.985 20.386 1.00 85.25 222 PRO A N 1
ATOM 1692 C CA . PRO A 1 222 ? -27.673 1.233 21.808 1.00 85.25 222 PRO A CA 1
ATOM 1693 C C . PRO A 1 222 ? -27.682 -0.051 22.653 1.00 85.25 222 PRO A C 1
ATOM 1695 O O . PRO A 1 222 ? -27.330 -0.000 23.828 1.00 85.25 222 PRO A O 1
ATOM 1698 N N . ASP A 1 223 ? -28.023 -1.193 22.048 1.00 87.62 223 ASP A N 1
ATOM 1699 C CA . ASP A 1 223 ? -28.047 -2.501 22.717 1.00 87.62 223 ASP A CA 1
ATOM 1700 C C . ASP A 1 223 ? -26.654 -3.147 22.829 1.00 87.62 223 ASP A C 1
ATOM 1702 O O . ASP A 1 223 ? -26.461 -4.113 23.568 1.00 87.62 223 ASP A O 1
ATOM 1706 N N . GLN A 1 224 ? -25.662 -2.626 22.103 1.00 90.56 224 GLN A N 1
ATOM 1707 C CA . GLN A 1 224 ? -24.295 -3.132 22.134 1.00 90.56 224 GLN A CA 1
ATOM 1708 C C . GLN A 1 224 ? -23.537 -2.542 23.328 1.00 90.56 224 GLN A C 1
ATOM 1710 O O . GLN A 1 224 ? -23.546 -1.332 23.561 1.00 90.56 224 GLN A O 1
ATOM 1715 N N . LEU A 1 225 ? -22.798 -3.380 24.062 1.00 93.69 225 LEU A N 1
ATOM 1716 C CA . LEU A 1 225 ? -21.958 -2.903 25.159 1.00 93.69 225 LEU A CA 1
ATOM 1717 C C . LEU A 1 225 ? -20.743 -2.141 24.610 1.00 93.69 225 LEU A C 1
ATOM 1719 O O . LEU A 1 225 ? -19.763 -2.746 24.164 1.00 93.69 225 LEU A O 1
ATOM 1723 N N . VAL A 1 226 ? -20.820 -0.807 24.653 1.00 95.06 226 VAL A N 1
ATOM 1724 C CA . VAL A 1 226 ? -19.752 0.099 24.211 1.00 95.06 226 VAL A CA 1
ATOM 1725 C C . VAL A 1 226 ? -19.126 0.840 25.398 1.00 95.06 226 VAL A C 1
ATOM 1727 O O . VAL A 1 226 ? -19.800 1.602 26.096 1.00 95.06 226 VAL A O 1
ATOM 1730 N N . LEU A 1 227 ? -17.816 0.696 25.599 1.00 95.44 227 LEU A N 1
ATOM 1731 C CA . LEU A 1 227 ? -17.064 1.330 26.690 1.00 95.44 227 LEU A CA 1
ATOM 1732 C C . LEU A 1 227 ? -16.056 2.357 26.149 1.00 95.44 227 LEU A C 1
ATOM 1734 O O . LEU A 1 227 ? -15.389 2.113 25.146 1.00 95.44 227 LEU A O 1
ATOM 1738 N N . ASP A 1 228 ? -15.924 3.514 26.804 1.00 95.25 228 ASP A N 1
ATOM 1739 C CA . ASP A 1 228 ? -14.908 4.516 26.443 1.00 95.25 228 ASP A CA 1
ATOM 1740 C C . ASP A 1 228 ? -13.784 4.505 27.480 1.00 95.25 228 ASP A C 1
ATOM 1742 O O . ASP A 1 228 ? -13.999 4.930 28.609 1.00 95.25 228 ASP A O 1
ATOM 1746 N N . CYS A 1 229 ? -12.603 4.013 27.093 1.00 93.69 229 CYS A N 1
ATOM 1747 C CA . CYS A 1 229 ? -11.415 3.900 27.949 1.00 93.69 229 CYS A CA 1
ATOM 1748 C C . CYS A 1 229 ? -11.668 3.214 29.313 1.00 93.69 229 CYS A C 1
ATOM 1750 O O . CYS A 1 229 ? -11.325 3.806 30.339 1.00 93.69 229 CYS A O 1
ATOM 1752 N N . PRO A 1 230 ? -12.243 1.993 29.349 1.00 95.56 230 PRO A N 1
ATOM 1753 C CA . PRO A 1 230 ? -12.474 1.283 30.603 1.00 95.56 230 PRO A CA 1
ATOM 1754 C C . PRO A 1 230 ? -11.161 0.857 31.272 1.00 95.56 230 PRO A C 1
ATOM 1756 O O . PRO A 1 230 ? -10.112 0.736 30.628 1.00 95.56 230 PRO A O 1
ATOM 1759 N N . THR A 1 231 ? -11.224 0.555 32.565 1.00 94.12 231 THR A N 1
ATOM 1760 C CA . THR A 1 231 ? -10.141 -0.173 33.240 1.00 94.12 231 THR A CA 1
ATOM 1761 C C . THR A 1 231 ? -10.089 -1.632 32.772 1.00 94.12 231 THR A C 1
ATOM 1763 O O . THR A 1 231 ? -11.058 -2.171 32.238 1.00 94.12 231 THR A O 1
ATOM 1766 N N . VAL A 1 232 ? -8.957 -2.314 32.988 1.00 92.62 232 VAL A N 1
ATOM 1767 C CA . VAL A 1 232 ? -8.834 -3.746 32.648 1.00 92.62 232 VAL A CA 1
ATOM 1768 C C . VAL A 1 232 ? -9.880 -4.578 33.401 1.00 92.62 232 VAL A C 1
ATOM 1770 O O . VAL A 1 232 ? -10.521 -5.429 32.795 1.00 92.62 232 VAL A O 1
ATOM 1773 N N . ASN A 1 233 ? -10.129 -4.267 34.676 1.00 93.12 233 ASN A N 1
ATOM 1774 C CA . ASN A 1 233 ? -11.132 -4.958 35.490 1.00 93.12 233 ASN A CA 1
ATOM 1775 C C . ASN A 1 233 ? -12.558 -4.738 34.961 1.00 93.12 233 ASN A C 1
ATOM 1777 O O . ASN A 1 233 ? -13.340 -5.680 34.874 1.00 93.12 233 ASN A O 1
ATOM 1781 N N . GLU A 1 234 ? -12.902 -3.507 34.571 1.00 94.62 234 GLU A N 1
ATOM 1782 C CA . GLU A 1 234 ? -14.193 -3.211 33.933 1.00 94.62 234 GLU A CA 1
ATOM 1783 C C . GLU A 1 234 ? -14.361 -3.982 32.623 1.00 94.62 234 GLU A C 1
ATOM 1785 O O . GLU A 1 234 ? -15.444 -4.488 32.333 1.00 94.62 234 GLU A O 1
ATOM 1790 N N . LEU A 1 235 ? -13.286 -4.109 31.846 1.00 94.00 235 LEU A N 1
ATOM 1791 C CA . LEU A 1 235 ? -13.305 -4.857 30.598 1.00 94.00 235 LEU A CA 1
ATOM 1792 C C . LEU A 1 235 ? -13.467 -6.367 30.833 1.00 94.00 235 LEU A C 1
ATOM 1794 O O . LEU A 1 235 ? -14.193 -7.031 30.095 1.00 94.00 235 LEU A O 1
ATOM 1798 N N . GLU A 1 236 ? -12.836 -6.919 31.868 1.00 93.12 236 GLU A N 1
ATOM 1799 C CA . GLU A 1 236 ? -13.038 -8.313 32.275 1.00 93.12 236 GLU A CA 1
ATOM 1800 C C . GLU A 1 236 ? -14.490 -8.578 32.685 1.00 93.12 236 GLU A C 1
ATOM 1802 O O . GLU A 1 236 ? -15.089 -9.539 32.199 1.00 93.12 236 GLU A O 1
ATOM 1807 N N . LEU A 1 237 ? -15.080 -7.700 33.502 1.00 94.12 237 LEU A N 1
ATOM 1808 C CA . LEU A 1 237 ? -16.492 -7.771 33.899 1.00 94.12 237 LEU A CA 1
ATOM 1809 C C . LEU A 1 237 ? -17.438 -7.633 32.694 1.00 94.12 237 LEU A C 1
ATOM 1811 O O . LEU A 1 237 ? -18.456 -8.324 32.601 1.00 94.12 237 LEU A O 1
ATOM 1815 N N . ALA A 1 238 ? -17.090 -6.785 31.727 1.00 93.19 238 ALA A N 1
ATOM 1816 C CA . ALA A 1 238 ? -17.847 -6.629 30.489 1.00 93.19 238 ALA A CA 1
ATOM 1817 C C . ALA A 1 238 ? -17.873 -7.927 29.668 1.00 93.19 238 ALA A C 1
ATOM 1819 O O . ALA A 1 238 ? -18.934 -8.347 29.217 1.00 93.19 238 ALA A O 1
ATOM 1820 N N . PHE A 1 239 ? -16.736 -8.616 29.541 1.00 93.69 239 PHE A N 1
ATOM 1821 C CA . PHE A 1 239 ? -16.662 -9.912 28.855 1.00 93.69 239 PHE A CA 1
ATOM 1822 C C . PHE A 1 239 ? -17.273 -11.081 29.643 1.00 93.69 239 PHE A C 1
ATOM 1824 O O . PHE A 1 239 ? -17.420 -12.169 29.089 1.00 93.69 239 PHE A O 1
ATOM 1831 N N . GLN A 1 240 ? -17.588 -10.899 30.928 1.00 92.44 240 GLN A N 1
ATOM 1832 C CA . GLN A 1 240 ? -18.369 -11.868 31.705 1.00 92.44 240 GLN A CA 1
ATOM 1833 C C . GLN A 1 240 ? -19.876 -11.681 31.496 1.00 92.44 240 GLN A C 1
ATOM 1835 O O . GLN A 1 240 ? -20.619 -12.658 31.519 1.00 92.44 240 GLN A O 1
ATOM 1840 N N . SER A 1 241 ? -20.324 -10.440 31.295 1.00 89.00 241 SER A N 1
ATOM 1841 C CA . SER A 1 241 ? -21.744 -10.092 31.145 1.00 89.00 241 SER A CA 1
ATOM 1842 C C . SER A 1 241 ? -22.228 -10.051 29.692 1.00 89.00 241 SER A C 1
ATOM 1844 O O . SER A 1 241 ? -23.417 -10.239 29.448 1.00 89.00 241 SER A O 1
ATOM 1846 N N . SER A 1 242 ? -21.328 -9.850 28.727 1.00 85.81 242 SER A N 1
ATOM 1847 C CA . SER A 1 242 ? -21.633 -9.807 27.295 1.00 85.81 242 SER A CA 1
ATOM 1848 C C . SER A 1 242 ? -20.696 -10.709 26.494 1.00 85.81 242 SER A C 1
ATOM 1850 O O . SER A 1 242 ? -19.504 -10.811 26.785 1.00 85.81 242 SER A O 1
ATOM 1852 N N . GLN A 1 243 ? -21.224 -11.323 25.431 1.00 84.12 243 GLN A N 1
ATOM 1853 C CA . GLN A 1 243 ? -20.417 -12.088 24.475 1.00 84.12 243 GLN A CA 1
ATOM 1854 C C . GLN A 1 243 ? -19.560 -11.194 23.574 1.00 84.12 243 GLN A C 1
ATOM 1856 O O . GLN A 1 243 ? -18.499 -11.617 23.122 1.00 84.12 243 GLN A O 1
ATOM 1861 N N . THR A 1 244 ? -20.007 -9.964 23.315 1.00 93.19 244 THR A N 1
ATOM 1862 C CA . THR A 1 244 ? -19.307 -9.010 22.451 1.00 93.19 244 THR A CA 1
ATOM 1863 C C . THR A 1 244 ? -19.139 -7.680 23.165 1.00 93.19 244 THR A C 1
ATOM 1865 O O . THR A 1 244 ? -20.061 -7.176 23.814 1.00 93.19 244 THR A O 1
ATOM 1868 N N . VAL A 1 245 ? -17.947 -7.100 23.057 1.00 94.88 245 VAL A N 1
ATOM 1869 C CA . VAL A 1 245 ? -17.625 -5.815 23.684 1.00 94.88 245 VAL A CA 1
ATOM 1870 C C . VAL A 1 245 ? -16.953 -4.919 22.662 1.00 94.88 245 VAL A C 1
ATOM 1872 O O . VAL A 1 245 ? -16.008 -5.326 21.982 1.00 94.88 245 VAL A O 1
ATOM 1875 N N . TRP A 1 246 ? -17.435 -3.685 22.554 1.00 96.31 246 TRP A N 1
ATOM 1876 C CA . TRP A 1 246 ? -16.782 -2.644 21.770 1.00 96.31 246 TRP A CA 1
ATOM 1877 C C . TRP A 1 246 ? -16.169 -1.637 22.730 1.00 96.31 246 TRP A C 1
ATOM 1879 O O . TRP A 1 246 ? -16.855 -1.112 23.602 1.00 96.31 246 TRP A O 1
ATOM 1889 N N . CYS A 1 247 ? -14.883 -1.338 22.610 1.00 96.25 247 CYS A N 1
ATOM 1890 C CA . CYS A 1 247 ? -14.285 -0.329 23.472 1.00 96.25 247 CYS A CA 1
ATOM 1891 C C . CYS A 1 247 ? -13.173 0.469 22.808 1.00 96.25 247 CYS A C 1
ATOM 1893 O O . CYS A 1 247 ? -12.550 0.041 21.835 1.00 96.25 247 CYS A O 1
ATOM 1895 N N . SER A 1 248 ? -12.924 1.657 23.354 1.00 96.69 248 SER A N 1
ATOM 1896 C CA . SER A 1 248 ? -11.691 2.393 23.098 1.00 96.69 248 SER A CA 1
ATOM 1897 C C . SER A 1 248 ? -10.697 2.183 24.236 1.00 96.69 248 SER A C 1
ATOM 1899 O O . SER A 1 248 ? -11.094 2.048 25.389 1.00 96.69 248 SER A O 1
ATOM 1901 N N . MET A 1 249 ? -9.404 2.212 23.925 1.00 95.69 249 MET A N 1
ATOM 1902 C CA . MET A 1 249 ? -8.320 2.176 24.904 1.00 95.69 249 MET A CA 1
ATOM 1903 C C . MET A 1 249 ? -7.242 3.204 24.539 1.00 95.69 249 MET A C 1
ATOM 1905 O O . MET A 1 249 ? -6.996 3.466 23.354 1.00 95.69 249 MET A O 1
ATOM 1909 N N . PRO A 1 250 ? -6.579 3.822 25.527 1.00 95.12 250 PRO A N 1
ATOM 1910 C CA . PRO A 1 250 ? -5.430 4.666 25.255 1.00 95.12 250 PRO A CA 1
ATOM 1911 C C . PRO A 1 250 ? -4.212 3.814 24.852 1.00 95.12 250 PRO A C 1
ATOM 1913 O O . PRO A 1 250 ? -4.037 2.688 25.311 1.00 95.12 250 PRO A O 1
ATOM 1916 N N . SER A 1 251 ? -3.348 4.362 23.996 1.00 92.44 251 SER A N 1
ATOM 1917 C CA . SER A 1 251 ? -2.201 3.647 23.409 1.00 92.44 251 SER A CA 1
ATOM 1918 C C . SER A 1 251 ? -1.105 3.228 24.398 1.00 92.44 251 SER A C 1
ATOM 1920 O O . SER A 1 251 ? -0.235 2.437 24.053 1.00 92.44 251 SER A O 1
ATOM 1922 N N . ASN A 1 252 ? -1.119 3.767 25.616 1.00 90.31 252 ASN A N 1
ATOM 1923 C CA . ASN A 1 252 ? -0.163 3.447 26.674 1.00 90.31 252 ASN A CA 1
ATOM 1924 C C . ASN A 1 252 ? -0.624 2.302 27.591 1.00 90.31 252 ASN A C 1
ATOM 1926 O O . ASN A 1 252 ? 0.141 1.896 28.463 1.00 90.31 252 ASN A O 1
ATOM 1930 N N . VAL A 1 253 ? -1.851 1.798 27.433 1.00 89.81 253 VAL A N 1
ATOM 1931 C CA . VAL A 1 253 ? -2.344 0.686 28.248 1.00 89.81 253 VAL A CA 1
ATOM 1932 C C . VAL A 1 253 ? -2.006 -0.640 27.581 1.00 89.81 253 VAL A C 1
ATOM 1934 O O . VAL A 1 253 ? -2.414 -0.919 26.455 1.00 89.81 253 VAL A O 1
ATOM 1937 N N . LEU A 1 254 ? -1.280 -1.476 28.319 1.00 86.44 254 LEU A N 1
ATOM 1938 C CA . LEU A 1 254 ? -0.989 -2.856 27.952 1.00 86.44 254 LEU A CA 1
ATOM 1939 C C . LEU A 1 254 ? -2.153 -3.752 28.375 1.00 86.44 254 LEU A C 1
ATOM 1941 O O . LEU A 1 254 ? -2.408 -3.940 29.563 1.00 86.44 254 LEU A O 1
ATOM 1945 N N . LEU A 1 255 ? -2.853 -4.314 27.392 1.00 90.38 255 LEU A N 1
ATOM 1946 C CA . LEU A 1 255 ? -3.875 -5.325 27.638 1.00 90.38 255 LEU A CA 1
ATOM 1947 C C . LEU A 1 255 ? -3.225 -6.700 27.843 1.00 90.38 255 LEU A C 1
ATOM 1949 O O . LEU A 1 255 ? -2.361 -7.086 27.051 1.00 90.38 255 LEU A O 1
ATOM 1953 N N . PRO A 1 256 ? -3.667 -7.487 28.840 1.00 92.19 256 PRO A N 1
ATOM 1954 C CA . PRO A 1 256 ? -3.311 -8.896 28.922 1.00 92.19 256 PRO A CA 1
ATOM 1955 C C . PRO A 1 256 ? -3.657 -9.625 27.616 1.00 92.19 256 PRO A C 1
ATOM 1957 O O . PRO A 1 256 ? -4.767 -9.483 27.096 1.00 92.19 256 PRO A O 1
ATOM 1960 N N . LEU A 1 257 ? -2.740 -10.460 27.113 1.00 90.69 257 LEU A N 1
ATOM 1961 C CA . LEU A 1 257 ? -2.920 -11.205 25.855 1.00 90.69 257 LEU A CA 1
ATOM 1962 C C . LEU A 1 257 ? -4.222 -12.022 25.823 1.00 90.69 257 LEU A C 1
ATOM 1964 O O . LEU A 1 257 ? -4.839 -12.158 24.770 1.00 90.69 257 LEU A O 1
ATOM 1968 N N . ALA A 1 258 ? -4.652 -12.547 26.975 1.00 91.69 258 ALA A N 1
ATOM 1969 C CA . ALA A 1 258 ? -5.896 -13.301 27.110 1.00 91.69 258 ALA A CA 1
ATOM 1970 C C . ALA A 1 258 ? -7.142 -12.463 26.772 1.00 91.69 258 ALA A C 1
ATOM 1972 O O . ALA A 1 258 ? -8.078 -12.985 26.175 1.00 91.69 258 ALA A O 1
ATOM 1973 N N . ILE A 1 259 ? -7.142 -11.173 27.118 1.00 92.69 259 ILE A N 1
ATOM 1974 C CA . ILE A 1 259 ? -8.229 -10.241 26.796 1.00 92.69 259 ILE A CA 1
ATOM 1975 C C . ILE A 1 259 ? -8.064 -9.725 25.371 1.00 92.69 259 ILE A C 1
ATOM 1977 O O . ILE A 1 259 ? -9.029 -9.703 24.616 1.00 92.69 259 ILE A O 1
ATOM 1981 N N . GLN A 1 260 ? -6.844 -9.359 24.971 1.00 91.94 260 GLN A N 1
ATOM 1982 C CA . GLN A 1 260 ? -6.579 -8.844 23.627 1.00 91.94 260 GLN A CA 1
ATOM 1983 C C . GLN A 1 260 ? -7.033 -9.827 22.534 1.00 91.94 260 GLN A C 1
ATOM 1985 O O . GLN A 1 260 ? -7.608 -9.408 21.535 1.00 91.94 260 GLN A O 1
ATOM 1990 N N . ARG A 1 261 ? -6.843 -11.137 22.747 1.00 92.88 261 ARG A N 1
ATOM 1991 C CA . ARG A 1 261 ? -7.285 -12.200 21.825 1.00 92.88 261 ARG A CA 1
ATOM 1992 C C . ARG A 1 261 ? -8.805 -12.339 21.694 1.00 92.88 261 ARG A C 1
ATOM 1994 O O . ARG A 1 261 ? -9.244 -13.006 20.765 1.00 92.88 261 ARG A O 1
ATOM 2001 N N . LYS A 1 262 ? -9.595 -11.735 22.588 1.00 94.31 262 LYS A N 1
ATOM 2002 C CA . LYS A 1 262 ? -11.064 -11.703 22.483 1.00 94.31 262 LYS A CA 1
ATOM 2003 C C . LYS A 1 262 ? -11.570 -10.670 21.475 1.00 94.31 262 LYS A C 1
ATOM 2005 O O . LYS A 1 262 ? -12.761 -10.651 21.202 1.00 94.31 262 LYS A O 1
ATOM 2010 N N . PHE A 1 263 ? -10.700 -9.802 20.953 1.00 95.19 263 PHE A N 1
ATOM 2011 C CA . PHE A 1 263 ? -11.064 -8.812 19.944 1.00 95.19 263 PHE A CA 1
ATOM 2012 C C . PHE A 1 263 ? -10.701 -9.300 18.543 1.00 95.19 263 PHE A C 1
ATOM 2014 O O . PHE A 1 263 ? -9.527 -9.365 18.179 1.00 95.19 263 PHE A O 1
ATOM 2021 N N . GLU A 1 264 ? -11.712 -9.586 17.726 1.00 95.19 264 GLU A N 1
ATOM 2022 C CA . GLU A 1 264 ? -11.545 -9.957 16.317 1.00 95.19 264 GLU A CA 1
ATOM 2023 C C . GLU A 1 264 ? -11.235 -8.742 15.433 1.00 95.19 264 GLU A C 1
ATOM 2025 O O . GLU A 1 264 ? -10.651 -8.867 14.350 1.00 95.19 264 GLU A O 1
ATOM 2030 N N . ASN A 1 265 ? -11.631 -7.552 15.890 1.00 96.00 265 ASN A N 1
ATOM 2031 C CA . ASN A 1 265 ? -11.419 -6.293 15.196 1.00 96.00 265 ASN A CA 1
ATOM 2032 C C . ASN A 1 265 ? -10.606 -5.344 16.071 1.00 96.00 265 ASN A C 1
ATOM 2034 O O . ASN A 1 265 ? -11.063 -4.922 17.130 1.00 96.00 265 ASN A O 1
ATOM 2038 N N . ILE A 1 266 ? -9.415 -4.969 15.603 1.00 95.88 266 ILE A N 1
ATOM 2039 C CA . ILE A 1 266 ? -8.573 -3.979 16.277 1.00 95.88 266 ILE A CA 1
ATOM 2040 C C . ILE A 1 266 ? -8.256 -2.854 15.296 1.00 95.88 266 ILE A C 1
ATOM 2042 O O . ILE A 1 266 ? -7.706 -3.091 14.217 1.00 95.88 266 ILE A O 1
ATOM 2046 N N . ILE A 1 267 ? -8.621 -1.631 15.674 1.00 96.75 267 ILE A N 1
ATOM 2047 C CA . ILE A 1 267 ? -8.307 -0.403 14.947 1.00 96.75 267 ILE A CA 1
ATOM 2048 C C . ILE A 1 267 ? -7.268 0.363 15.753 1.00 96.75 267 ILE A C 1
ATOM 2050 O O . ILE A 1 267 ? -7.527 0.782 16.882 1.00 96.75 267 ILE A O 1
ATOM 2054 N N . TYR A 1 268 ? -6.108 0.595 15.154 1.00 96.25 268 TYR A N 1
ATOM 2055 C CA . TYR A 1 268 ? -5.065 1.424 15.739 1.00 96.25 268 TYR A CA 1
ATOM 2056 C C . TYR A 1 268 ? -5.132 2.816 15.127 1.00 96.25 268 TYR A C 1
ATOM 2058 O O . TYR A 1 268 ? -4.768 3.008 13.976 1.00 96.25 268 TYR A O 1
ATOM 2066 N N . LEU A 1 269 ? -5.593 3.808 15.880 1.00 95.75 269 LEU A N 1
ATOM 2067 C CA . LEU A 1 269 ? -5.529 5.216 15.479 1.00 95.75 269 LEU A CA 1
ATOM 2068 C C . LEU A 1 269 ? -4.105 5.761 15.661 1.00 95.75 269 LEU A C 1
ATOM 2070 O O . LEU A 1 269 ? -3.186 5.017 15.999 1.00 95.75 269 LEU A O 1
ATOM 2074 N N . ARG A 1 270 ? -3.895 7.068 15.466 1.00 94.19 270 ARG A N 1
ATOM 2075 C CA . ARG A 1 270 ? -2.617 7.721 15.805 1.00 94.19 270 ARG A CA 1
ATOM 2076 C C . ARG A 1 270 ? -2.139 7.308 17.209 1.00 94.19 270 ARG A C 1
ATOM 2078 O O . ARG A 1 270 ? -2.845 7.560 18.188 1.00 94.19 270 ARG A O 1
ATOM 2085 N N . GLN A 1 271 ? -0.950 6.706 17.297 1.00 94.38 271 GLN A N 1
ATOM 2086 C CA . GLN A 1 271 ? -0.307 6.307 18.558 1.00 94.38 271 GLN A CA 1
ATOM 2087 C C . GLN A 1 271 ? 0.457 7.486 19.183 1.00 94.38 271 GLN A C 1
ATOM 2089 O O . GLN A 1 271 ? 0.668 8.508 18.527 1.00 94.38 271 GLN A O 1
ATOM 2094 N N . SER A 1 272 ? 0.799 7.401 20.475 1.00 92.12 272 SER A N 1
ATOM 2095 C CA . SER A 1 272 ? 1.350 8.569 21.186 1.00 92.12 272 SER A CA 1
ATOM 2096 C C . SER A 1 272 ? 2.826 8.821 20.891 1.00 92.12 272 SER A C 1
ATOM 2098 O O . SER A 1 272 ? 3.259 9.969 20.912 1.00 92.12 272 SER A O 1
ATOM 2100 N N . ASN A 1 273 ? 3.577 7.765 20.582 1.00 93.50 273 ASN A N 1
ATOM 2101 C CA . ASN A 1 273 ? 4.983 7.828 20.214 1.00 93.50 273 ASN A CA 1
ATOM 2102 C C . ASN A 1 273 ? 5.349 6.669 19.267 1.00 93.50 273 ASN A C 1
ATOM 2104 O O . ASN A 1 273 ? 4.554 5.752 19.032 1.00 93.50 273 ASN A O 1
ATOM 2108 N N . PHE A 1 274 ? 6.568 6.726 18.733 1.00 92.56 274 PHE A N 1
ATOM 2109 C CA . PHE A 1 274 ? 7.081 5.746 17.781 1.00 92.56 274 PHE A CA 1
ATOM 2110 C C . PHE A 1 274 ? 7.193 4.329 18.370 1.00 92.56 274 PHE A C 1
ATOM 2112 O O . PHE A 1 274 ? 6.900 3.356 17.681 1.00 92.56 274 PHE A O 1
ATOM 2119 N N . GLU A 1 275 ? 7.556 4.192 19.647 1.00 93.25 275 GLU A N 1
ATOM 2120 C CA . GLU A 1 275 ? 7.656 2.884 20.310 1.00 93.25 275 GLU A CA 1
ATOM 2121 C C . GLU A 1 275 ? 6.296 2.186 20.405 1.00 93.25 275 GLU A C 1
ATOM 2123 O O . GLU A 1 275 ? 6.187 1.003 20.092 1.00 93.25 275 GLU A O 1
ATOM 2128 N N . GLN A 1 276 ? 5.235 2.918 20.752 1.00 92.25 276 GLN A N 1
ATOM 2129 C CA . GLN A 1 276 ? 3.869 2.388 20.782 1.00 92.25 276 GLN A CA 1
ATOM 2130 C C . GLN A 1 276 ? 3.349 2.055 19.384 1.00 92.25 276 GLN A C 1
ATOM 2132 O O . GLN A 1 276 ? 2.634 1.071 19.216 1.00 92.25 276 GLN A O 1
ATOM 2137 N N . HIS A 1 277 ? 3.728 2.836 18.370 1.00 93.06 277 HIS A N 1
ATOM 2138 C CA . HIS A 1 277 ? 3.433 2.514 16.971 1.00 93.06 277 HIS A CA 1
ATOM 2139 C C . HIS A 1 277 ? 4.039 1.170 16.563 1.00 93.06 277 HIS A C 1
ATOM 2141 O O . HIS A 1 277 ? 3.344 0.325 16.002 1.00 93.06 277 HIS A O 1
ATOM 2147 N N . LEU A 1 278 ? 5.305 0.934 16.912 1.00 92.75 278 LEU A N 1
ATOM 2148 C CA . LEU A 1 278 ? 5.964 -0.347 16.663 1.00 92.75 278 LEU A CA 1
ATOM 2149 C C . LEU A 1 278 ? 5.369 -1.488 17.499 1.00 92.75 278 LEU A C 1
ATOM 2151 O O . LEU A 1 278 ? 5.167 -2.579 16.972 1.00 92.75 278 LEU A O 1
ATOM 2155 N N . ALA A 1 279 ? 5.045 -1.245 18.772 1.00 90.06 279 ALA A N 1
ATOM 2156 C CA . ALA A 1 279 ? 4.423 -2.239 19.651 1.00 90.06 279 ALA A CA 1
ATOM 2157 C C . ALA A 1 279 ? 3.024 -2.663 19.169 1.00 90.06 279 ALA A C 1
ATOM 2159 O O . ALA A 1 279 ? 2.621 -3.807 19.366 1.00 90.06 279 ALA A O 1
ATOM 2160 N N . ALA A 1 280 ? 2.307 -1.768 18.484 1.00 89.31 280 ALA A N 1
ATOM 2161 C CA . ALA A 1 280 ? 1.053 -2.065 17.796 1.00 89.31 280 ALA A CA 1
ATOM 2162 C C . ALA A 1 280 ? 1.237 -2.875 16.493 1.00 89.31 280 ALA A C 1
ATOM 2164 O O . ALA A 1 280 ? 0.251 -3.209 15.838 1.00 89.31 280 ALA A O 1
ATOM 2165 N N . GLY A 1 281 ? 2.478 -3.188 16.098 1.00 89.81 281 GLY A N 1
ATOM 2166 C CA . GLY A 1 281 ? 2.792 -3.919 14.869 1.00 89.81 281 GLY A CA 1
ATOM 2167 C C . GLY A 1 281 ? 2.599 -3.094 13.595 1.00 89.81 281 GLY A C 1
ATOM 2168 O O . GLY A 1 281 ? 2.430 -3.664 12.518 1.00 89.81 281 GLY A O 1
ATOM 2169 N N . LEU A 1 282 ? 2.584 -1.762 13.701 1.00 90.44 282 LEU A N 1
ATOM 2170 C CA . LEU A 1 282 ? 2.329 -0.876 12.569 1.00 90.44 282 LEU A CA 1
ATOM 2171 C C . LEU A 1 282 ? 3.599 -0.634 11.731 1.00 90.44 282 LEU A C 1
ATOM 2173 O O . LEU A 1 282 ? 4.714 -0.680 12.264 1.00 90.44 282 LEU A O 1
ATOM 2177 N N . PRO A 1 283 ? 3.468 -0.333 10.422 1.00 83.25 283 PRO A N 1
ATOM 2178 C CA . PRO A 1 283 ? 4.621 -0.154 9.544 1.00 83.25 283 PRO A CA 1
ATOM 2179 C C . PRO A 1 283 ? 5.543 0.976 10.011 1.00 83.25 283 PRO A C 1
ATOM 2181 O O . PRO A 1 283 ? 5.115 2.110 10.209 1.00 83.25 283 PRO A O 1
ATOM 2184 N N . LYS A 1 284 ? 6.847 0.707 10.132 1.00 84.69 284 LYS A N 1
ATOM 2185 C CA . LYS A 1 284 ? 7.838 1.708 10.571 1.00 84.69 284 LYS A CA 1
ATOM 2186 C C . LYS A 1 284 ? 7.821 2.989 9.721 1.00 84.69 284 LYS A C 1
ATOM 2188 O O . LYS A 1 284 ? 8.028 4.078 10.251 1.00 84.69 284 LYS A O 1
ATOM 2193 N N . GLY A 1 285 ? 7.603 2.851 8.412 1.00 78.81 285 GLY A N 1
ATOM 2194 C CA . GLY A 1 285 ? 7.612 3.959 7.452 1.00 78.81 285 GLY A CA 1
ATOM 2195 C C . GLY A 1 285 ? 6.410 4.901 7.550 1.00 78.81 285 GLY A C 1
ATOM 2196 O O . GLY A 1 285 ? 6.523 6.050 7.128 1.00 78.81 285 GLY A O 1
ATOM 2197 N N . SER A 1 286 ? 5.306 4.448 8.153 1.00 82.56 286 SER A N 1
ATOM 2198 C CA . SER A 1 286 ? 4.041 5.187 8.224 1.00 82.56 286 SER A CA 1
ATOM 2199 C C . SER A 1 286 ? 3.868 6.002 9.513 1.00 82.56 286 SER A C 1
ATOM 2201 O O . SER A 1 286 ? 2.845 6.663 9.703 1.00 82.56 286 SER A O 1
ATOM 2203 N N . TRP A 1 287 ? 4.861 5.989 10.410 1.00 85.88 287 TRP A N 1
ATOM 2204 C CA . TRP A 1 287 ? 4.827 6.796 11.627 1.00 85.88 287 TRP A CA 1
ATOM 2205 C C . TRP A 1 287 ? 4.865 8.297 11.314 1.00 85.88 287 TRP A C 1
ATOM 2207 O O . TRP A 1 287 ? 5.778 8.793 10.650 1.00 85.88 287 TRP A O 1
ATOM 2217 N N . THR A 1 288 ? 3.910 9.040 11.874 1.00 83.81 288 THR A N 1
ATOM 2218 C CA . THR A 1 288 ? 3.939 10.503 11.897 1.00 83.81 288 THR A CA 1
ATOM 2219 C C . THR A 1 288 ? 3.153 11.053 13.083 1.00 83.81 288 THR A C 1
ATOM 2221 O O . THR A 1 288 ? 2.041 10.623 13.388 1.00 83.81 288 THR A O 1
ATOM 2224 N N . GLU A 1 289 ? 3.701 12.069 13.741 1.00 81.62 289 GLU A N 1
ATOM 2225 C CA . GLU A 1 289 ? 3.024 12.754 14.848 1.00 81.62 289 GLU A CA 1
ATOM 2226 C C . GLU A 1 289 ? 1.825 13.588 14.375 1.00 81.62 289 GLU A C 1
ATOM 2228 O O . GLU A 1 289 ? 0.913 13.878 15.148 1.00 81.62 289 GLU A O 1
ATOM 2233 N N . LYS A 1 290 ? 1.794 13.946 13.085 1.00 84.19 290 LYS A N 1
ATOM 2234 C CA . LYS A 1 290 ? 0.810 14.862 12.486 1.00 84.19 290 LYS A CA 1
ATOM 2235 C C . LYS A 1 290 ? -0.422 14.154 11.907 1.00 84.19 290 LYS A C 1
ATOM 2237 O O . LYS A 1 290 ? -1.187 14.763 11.162 1.00 84.19 290 LYS A O 1
ATOM 2242 N N . LEU A 1 291 ? -0.629 12.877 12.235 1.00 86.56 291 LEU A N 1
ATOM 2243 C CA . LEU A 1 291 ? -1.801 12.113 11.803 1.00 86.56 291 LEU A CA 1
ATOM 2244 C C . LEU A 1 291 ? -3.098 12.786 12.280 1.00 86.56 291 LEU A C 1
ATOM 2246 O O . LEU A 1 291 ? -3.308 13.027 13.473 1.00 86.56 291 LEU A O 1
ATOM 2250 N N . THR A 1 292 ? -3.981 13.090 11.329 1.00 88.75 292 THR A N 1
ATOM 2251 C CA . THR A 1 292 ? -5.258 13.742 11.641 1.00 88.75 292 THR A CA 1
ATOM 2252 C C . THR A 1 292 ? -6.148 12.841 12.512 1.00 88.75 292 THR A C 1
ATOM 2254 O O . THR A 1 292 ? -6.089 11.616 12.389 1.00 88.75 292 THR A O 1
ATOM 2257 N N . PRO A 1 293 ? -7.004 13.405 13.387 1.00 91.06 293 PRO A N 1
ATOM 2258 C CA . PRO A 1 293 ? -7.903 12.601 14.213 1.00 91.06 293 PRO A CA 1
ATOM 2259 C C . PRO A 1 293 ? -8.788 11.659 13.383 1.00 91.06 293 PRO A C 1
ATOM 2261 O O . PRO A 1 293 ? -9.331 12.037 12.341 1.00 91.06 293 PRO A O 1
ATOM 2264 N N . GLY A 1 294 ? -8.955 10.432 13.857 1.00 92.69 294 GLY A N 1
ATOM 2265 C CA . GLY A 1 294 ? -9.666 9.354 13.179 1.00 92.69 294 GLY A CA 1
ATOM 2266 C C . GLY A 1 294 ? -8.825 8.605 12.146 1.00 92.69 294 GLY A C 1
ATOM 2267 O O . GLY A 1 294 ? -9.283 7.571 11.675 1.00 92.69 294 GLY A O 1
ATOM 2268 N N . ARG A 1 295 ? -7.618 9.074 11.801 1.00 93.94 295 ARG A N 1
ATOM 2269 C CA . ARG A 1 295 ? -6.715 8.329 10.920 1.00 93.94 295 ARG A CA 1
ATOM 2270 C C . ARG A 1 295 ? -5.960 7.250 11.692 1.00 93.94 295 ARG A C 1
ATOM 2272 O O . ARG A 1 295 ? -5.536 7.475 12.832 1.00 93.94 295 ARG A O 1
ATOM 2279 N N . GLY A 1 296 ? -5.808 6.092 11.066 1.00 94.06 296 GLY A N 1
ATOM 2280 C CA . GLY A 1 296 ? -5.184 4.925 11.667 1.00 94.06 296 GLY A CA 1
ATOM 2281 C C . GLY A 1 296 ? -5.055 3.756 10.704 1.00 94.06 296 GLY A C 1
ATOM 2282 O O . GLY A 1 296 ? -5.058 3.938 9.487 1.00 94.06 296 GLY A O 1
ATOM 2283 N N . TRP A 1 297 ? -5.006 2.554 11.270 1.00 95.00 297 TRP A N 1
ATOM 2284 C CA . TRP A 1 297 ? -4.876 1.293 10.558 1.00 95.00 297 TRP A CA 1
ATOM 2285 C C . TRP A 1 297 ? -5.864 0.249 11.073 1.00 95.00 297 TRP A C 1
ATOM 2287 O O . TRP A 1 297 ? -6.114 0.138 12.275 1.00 95.00 297 TRP A O 1
ATOM 2297 N N . TYR A 1 298 ? -6.378 -0.554 10.151 1.00 95.06 298 TYR A N 1
ATOM 2298 C CA . TYR A 1 298 ? -7.177 -1.744 10.415 1.00 95.06 298 TYR A CA 1
ATOM 2299 C C . TYR A 1 298 ? -6.662 -2.874 9.525 1.00 95.06 298 TYR A C 1
ATOM 2301 O O . TYR A 1 298 ? -6.628 -2.736 8.304 1.00 95.06 298 TYR A O 1
ATOM 2309 N N . ARG A 1 299 ? -6.216 -3.983 10.132 1.00 92.00 299 ARG A N 1
ATOM 2310 C CA . ARG A 1 299 ? -5.614 -5.132 9.417 1.00 92.00 299 ARG A CA 1
ATOM 2311 C C . ARG A 1 299 ? -4.483 -4.732 8.450 1.00 92.00 299 ARG A C 1
ATOM 2313 O O . ARG A 1 299 ? -4.378 -5.260 7.350 1.00 92.00 299 ARG A O 1
ATOM 2320 N N . GLY A 1 300 ? -3.655 -3.770 8.861 1.00 89.44 300 GLY A N 1
ATOM 2321 C CA . GLY A 1 300 ? -2.540 -3.247 8.062 1.00 89.44 300 GLY A CA 1
ATOM 2322 C C . GLY A 1 300 ? -2.930 -2.224 6.988 1.00 89.44 300 GLY A C 1
ATOM 2323 O O . GLY A 1 300 ? -2.047 -1.578 6.436 1.00 89.44 300 GLY A O 1
ATOM 2324 N N . LEU A 1 301 ? -4.223 -2.017 6.727 1.00 91.62 301 LEU A N 1
ATOM 2325 C CA . LEU A 1 301 ? -4.714 -1.035 5.760 1.00 91.62 301 LEU A CA 1
ATOM 2326 C C . LEU A 1 301 ? -5.004 0.298 6.443 1.00 91.62 301 LEU A C 1
ATOM 2328 O O . LEU A 1 301 ? -5.507 0.324 7.569 1.00 91.62 301 LEU A O 1
ATOM 2332 N N . ALA A 1 302 ? -4.717 1.404 5.759 1.00 92.25 302 ALA A N 1
ATOM 2333 C CA . ALA A 1 302 ? -5.046 2.729 6.265 1.00 92.25 302 ALA A CA 1
ATOM 2334 C C . ALA A 1 302 ? -6.572 2.896 6.369 1.00 92.25 302 ALA A C 1
ATOM 2336 O O . ALA A 1 302 ? -7.324 2.491 5.479 1.00 92.25 302 ALA A O 1
ATOM 2337 N N . ILE A 1 303 ? -7.035 3.516 7.452 1.00 94.88 303 ILE A N 1
ATOM 2338 C CA . ILE A 1 303 ? -8.450 3.811 7.699 1.00 94.88 303 ILE A CA 1
ATOM 2339 C C . ILE A 1 303 ? -8.622 5.250 8.189 1.00 94.88 303 ILE A C 1
ATOM 2341 O O . ILE A 1 303 ? -7.816 5.768 8.964 1.00 94.88 303 ILE A O 1
ATOM 2345 N N . GLN A 1 304 ? -9.698 5.896 7.748 1.00 95.38 304 GLN A N 1
ATOM 2346 C CA . GLN A 1 304 ? -10.177 7.163 8.284 1.00 95.38 304 GLN A CA 1
ATOM 2347 C C . GLN A 1 304 ? -11.555 6.948 8.903 1.00 95.38 304 GLN A C 1
ATOM 2349 O O . GLN A 1 304 ? -12.531 6.713 8.191 1.00 95.38 304 GLN A O 1
ATOM 2354 N N . LEU A 1 305 ? -11.647 7.086 10.223 1.00 95.69 30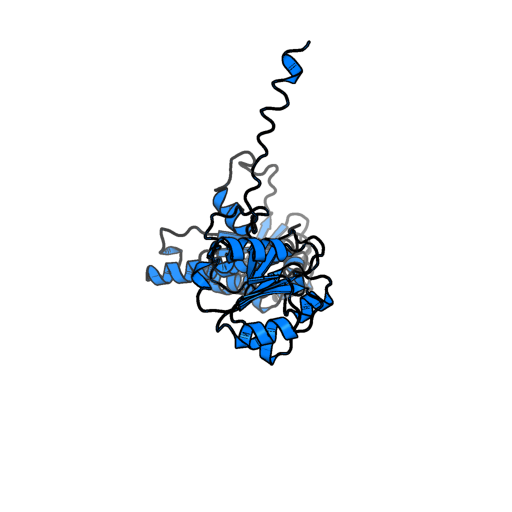5 LEU A N 1
ATOM 2355 C CA . LEU A 1 305 ? -12.922 7.052 10.927 1.00 95.69 305 LEU A CA 1
ATOM 2356 C C . LEU A 1 305 ? -13.784 8.267 10.580 1.00 95.69 305 LEU A C 1
ATOM 2358 O O . LEU A 1 305 ? -13.286 9.392 10.413 1.00 95.69 305 LEU A O 1
ATOM 2362 N N . ALA A 1 306 ? -15.085 8.011 10.509 1.00 93.19 306 ALA A N 1
ATOM 2363 C CA . ALA A 1 306 ? -16.115 9.012 10.356 1.00 93.19 306 ALA A CA 1
ATOM 2364 C C . ALA A 1 306 ? -16.160 9.940 11.572 1.00 93.19 306 ALA A C 1
ATOM 2366 O O . ALA A 1 306 ? -15.837 9.571 12.702 1.00 93.19 306 ALA A O 1
ATOM 2367 N N . ARG A 1 307 ? -16.566 11.180 11.322 1.00 86.88 307 ARG A N 1
ATOM 2368 C CA . ARG A 1 307 ? -16.829 12.183 12.350 1.00 86.88 307 ARG A CA 1
ATOM 2369 C C . ARG A 1 307 ? -18.319 12.523 12.330 1.00 86.88 307 ARG A C 1
ATOM 2371 O O . ARG A 1 307 ? -18.925 12.462 11.253 1.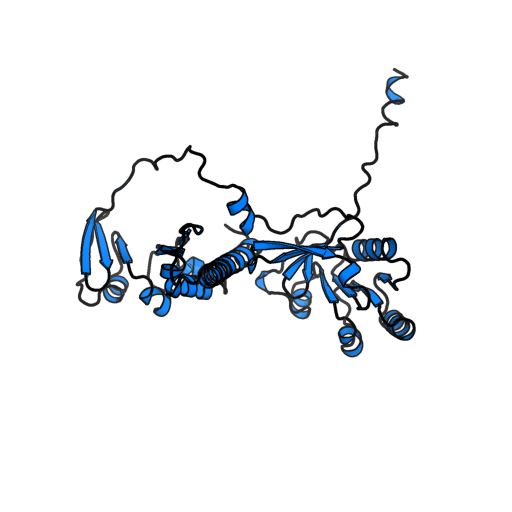00 86.88 307 ARG A O 1
ATOM 2378 N N . PRO A 1 308 ? -18.908 12.916 13.474 1.00 78.88 308 PRO A N 1
ATOM 2379 C CA . PRO A 1 308 ? -20.277 13.413 13.496 1.00 78.88 308 PRO A CA 1
ATOM 2380 C C . PRO A 1 308 ? -20.439 14.516 12.450 1.00 78.88 308 PRO A C 1
ATOM 2382 O O . PRO A 1 308 ? -19.525 15.332 12.267 1.00 78.88 308 PRO A O 1
ATOM 2385 N N . ARG A 1 309 ? -21.589 14.569 11.768 1.00 71.44 309 ARG A N 1
ATOM 2386 C CA . ARG A 1 309 ? -21.937 15.775 11.011 1.00 71.44 309 ARG A CA 1
ATOM 2387 C C . ARG A 1 309 ? -21.910 16.924 12.012 1.00 71.44 309 ARG A C 1
ATOM 2389 O O . ARG A 1 309 ? -22.694 16.925 12.956 1.00 71.44 309 ARG A O 1
ATOM 2396 N N . GLN A 1 310 ? -20.992 17.875 11.833 1.00 56.78 310 GLN A N 1
ATOM 2397 C CA . GLN A 1 310 ? -21.141 19.159 12.500 1.00 56.78 310 GLN A CA 1
ATOM 2398 C C . GLN A 1 310 ? -22.503 19.676 12.053 1.00 56.78 310 GLN A C 1
ATOM 2400 O O . GLN A 1 310 ? -22.699 19.949 10.868 1.00 56.78 310 GLN A O 1
ATOM 2405 N N . ILE A 1 311 ? -23.452 19.739 12.986 1.00 43.59 311 ILE A N 1
ATOM 2406 C CA . ILE A 1 311 ? -24.624 20.580 12.814 1.00 43.59 311 ILE A CA 1
ATOM 2407 C C . ILE A 1 311 ? -24.008 21.953 12.572 1.00 43.59 311 ILE A C 1
ATOM 2409 O O . ILE A 1 311 ? -23.341 22.494 13.456 1.00 43.59 311 ILE A O 1
ATOM 2413 N N . GLN A 1 312 ? -24.103 22.461 11.342 1.00 39.41 312 GLN A N 1
ATOM 2414 C CA . GLN A 1 312 ? -23.869 23.875 11.123 1.00 39.41 312 GLN A CA 1
ATOM 2415 C C . GLN A 1 312 ? -24.818 24.550 12.101 1.00 39.41 312 GLN A C 1
ATOM 2417 O O . GLN A 1 312 ? -26.032 24.427 11.947 1.00 39.41 312 GLN A O 1
ATOM 2422 N N . HIS A 1 313 ? -24.288 25.171 13.156 1.00 36.06 313 HIS A N 1
ATOM 2423 C CA . HIS A 1 313 ? -25.072 26.144 13.885 1.00 36.06 313 HIS A CA 1
ATOM 2424 C C . HIS A 1 313 ? -25.497 27.148 12.824 1.00 36.06 313 HIS A C 1
ATOM 2426 O O . HIS A 1 313 ? -24.679 27.896 12.287 1.00 36.06 313 HIS A O 1
ATOM 2432 N N . VAL A 1 314 ? -26.767 27.056 12.451 1.00 39.16 314 VAL A N 1
ATOM 2433 C CA . VAL A 1 314 ? -27.503 28.051 11.697 1.00 39.16 314 VAL A CA 1
ATOM 2434 C C . VAL A 1 314 ? -27.431 29.294 12.579 1.00 39.16 314 VAL A C 1
ATOM 2436 O O . VAL A 1 314 ? -28.281 29.527 13.428 1.00 39.16 314 VAL A O 1
ATOM 2439 N N . ASN A 1 315 ? -26.352 30.067 12.441 1.00 35.44 315 ASN A N 1
ATOM 2440 C CA . ASN A 1 315 ? -26.173 31.394 13.028 1.00 35.44 315 ASN A CA 1
ATOM 2441 C C . ASN A 1 315 ? -27.106 32.403 12.326 1.00 35.44 315 ASN A C 1
ATOM 2443 O O . ASN A 1 315 ? -26.727 33.541 12.055 1.00 35.44 315 ASN A O 1
ATOM 2447 N N . THR A 1 316 ? -28.327 31.984 11.994 1.00 40.31 316 THR A N 1
ATOM 2448 C CA . THR A 1 316 ? -29.259 32.734 11.149 1.00 40.31 316 THR A CA 1
ATOM 2449 C C . THR A 1 316 ? -30.348 33.437 11.958 1.00 40.31 316 THR A C 1
ATOM 2451 O O . THR A 1 316 ? -31.181 34.102 11.365 1.00 40.31 316 THR A O 1
ATOM 2454 N N . GLU A 1 317 ? -30.317 33.403 13.297 1.00 38.88 317 GLU A N 1
ATOM 2455 C CA . GLU A 1 317 ? -31.308 34.143 14.105 1.00 38.88 317 GLU A CA 1
ATOM 2456 C C . GLU A 1 317 ? -30.740 35.167 15.099 1.00 38.88 317 GLU A C 1
ATOM 2458 O O . GLU A 1 317 ? -31.497 35.986 15.609 1.00 38.88 317 GLU A O 1
ATOM 2463 N N . VAL A 1 318 ? -29.418 35.254 15.306 1.00 40.41 318 VAL A N 1
ATOM 2464 C CA . VAL A 1 318 ? -28.850 36.319 16.169 1.00 40.41 318 VAL A CA 1
ATOM 2465 C C . VAL A 1 318 ? -28.462 37.580 15.377 1.00 40.41 318 VAL A C 1
ATOM 2467 O O . VAL A 1 318 ? -28.539 38.684 15.909 1.00 40.41 318 VAL A O 1
ATOM 2470 N N . ASN A 1 319 ? -28.162 37.466 14.076 1.00 36.53 319 ASN A N 1
ATOM 2471 C CA . ASN A 1 319 ? -27.858 38.634 13.233 1.00 36.53 319 ASN A CA 1
ATOM 2472 C C . ASN A 1 319 ? -29.099 39.327 12.638 1.00 36.53 319 ASN A C 1
ATOM 2474 O O . ASN A 1 319 ? -28.999 40.481 12.228 1.00 36.53 319 ASN A O 1
ATOM 2478 N N . ALA A 1 320 ? -30.269 38.677 12.628 1.00 39.06 320 ALA A N 1
ATOM 2479 C CA . ALA A 1 320 ? -31.509 39.286 12.132 1.00 39.06 320 ALA A CA 1
ATOM 2480 C C . ALA A 1 320 ? -32.156 40.244 13.155 1.00 39.06 320 ALA A C 1
ATOM 2482 O O . ALA A 1 320 ? -32.798 41.217 12.769 1.00 39.06 320 ALA A O 1
ATOM 2483 N N . LEU A 1 321 ? -31.933 40.032 14.458 1.00 37.66 321 LEU A N 1
ATOM 2484 C CA . LEU A 1 321 ? -32.454 40.909 15.516 1.00 37.66 321 LEU A CA 1
ATOM 2485 C C . LEU A 1 321 ? -31.567 42.136 15.795 1.00 37.66 321 LEU A C 1
ATOM 2487 O O . LEU A 1 321 ? -32.047 43.113 16.363 1.00 37.66 321 LEU A O 1
ATOM 2491 N N . GLN A 1 322 ? -30.301 42.141 15.358 1.00 40.81 322 GLN A N 1
ATOM 2492 C CA . GLN A 1 322 ? -29.406 43.301 15.508 1.00 40.81 322 GLN A CA 1
ATOM 2493 C C . GLN A 1 322 ? -29.503 44.327 14.365 1.00 40.81 322 GLN A C 1
ATOM 2495 O O . GLN A 1 322 ? -28.973 45.428 14.499 1.00 40.81 322 GLN A O 1
ATOM 2500 N N . GLN A 1 323 ? -30.206 44.012 13.270 1.00 44.25 323 GLN A N 1
ATOM 2501 C CA . GLN A 1 323 ? -30.455 44.946 12.159 1.00 44.25 323 GLN A CA 1
ATOM 2502 C C . GLN A 1 323 ? -31.823 45.648 12.219 1.00 44.25 323 GLN A C 1
ATOM 2504 O O . GLN A 1 323 ? -32.116 46.471 11.361 1.00 44.25 323 GLN A O 1
ATOM 2509 N N . LEU A 1 324 ? -32.637 45.379 13.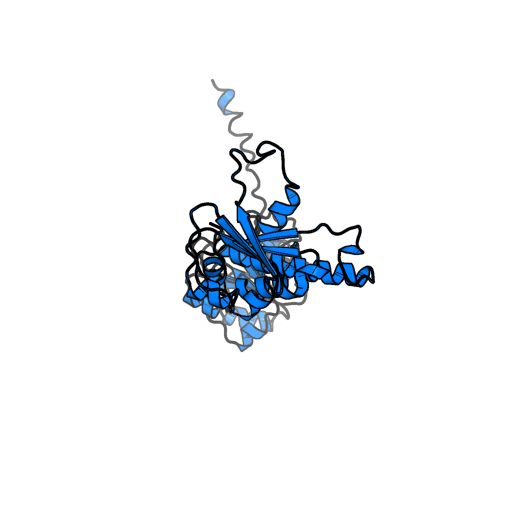245 1.00 41.00 324 LEU A N 1
ATOM 2510 C CA . LEU A 1 324 ? -33.929 46.045 13.482 1.00 41.00 324 LEU A CA 1
ATOM 2511 C C . LEU A 1 324 ? -33.881 47.116 14.591 1.00 41.00 324 LEU A C 1
ATOM 2513 O O . LEU A 1 324 ? -34.915 47.680 14.936 1.00 41.00 324 LEU A O 1
ATOM 2517 N N . VAL A 1 325 ? -32.696 47.417 15.142 1.00 45.94 325 VAL A N 1
ATOM 2518 C CA . VAL A 1 325 ? -32.497 48.461 16.176 1.00 45.94 325 VAL A CA 1
ATOM 2519 C C . VAL A 1 325 ? -31.361 49.435 15.807 1.00 45.94 325 VAL A C 1
ATOM 2521 O O . VAL A 1 325 ? -30.653 49.954 16.669 1.00 45.94 325 VAL A O 1
ATOM 2524 N N . ARG A 1 326 ? -31.160 49.710 14.517 1.00 38.69 326 ARG A N 1
ATOM 2525 C CA . ARG A 1 326 ? -30.348 50.847 14.060 1.00 38.69 326 ARG A CA 1
ATOM 2526 C C . ARG A 1 326 ? -31.044 51.601 12.946 1.00 38.69 326 ARG A C 1
ATOM 2528 O O . ARG A 1 326 ? -31.581 50.920 12.050 1.00 38.69 326 ARG A O 1
#

Secondary structure (DSSP, 8-state):
---HHHHHHHHHHHHHHHHHHHHHHHHTT-SSGGG-SSPPPEEEEESSHHHHHHH-TTHHHHHHHHHHHHHHHTEEEEE--S-STT--HHHHHH--EEEEESS--HHHHHHH-TT-------TTEEEEEETTEEEEEEPPPPSS-TTTTS----HHHHHHHH--S-S--B--SSEEEEEEEGGGTEEEEEEGGGGTTS-EEEEE-TTSSHHHHHHHHHHH-TTS-EEES--HHHHHHHHHH-S--EEEEETT----HHHHTT-SEEEEES-SSHHHHHHTT--GGG--TTPPTTEEEETTEEEEE-B---------SSTTTSSS--

Foldseek 3Di:
DDALVLLVLLLLLLLLLLVVLVVVCVVVVHQACVPPPPDDAAEAEAEALLVQVVSDVSRLVSLLCCLPRVGRSNYHYDYDHLACPNPDPSSVVSCQKDKDAAAHDQVRVCVQQVPDDDDHDHHQWMWIGGDNDIDIDGHDDDPDDPPPVPDPDDVLVVCLSRPDADLAAEDPLFFQWWWDNSSNSDIDGRGPVVCVQAAEEEEAAPQQCFVQSLVSNCVNCVVAAEEEADDLVVLVVVVVVDVYYYYYHYLPDDHDPVSVVRHPWYWYTYHPDLVSCVVVVADSSPHDPPGRRQWTDTPRITIRGHGYPPPPPPPPPPVVVVVVPD